Protein AF-A0A453EKE7-F1 (afdb_monomer_lite)

Secondary structure (DSSP, 8-state):
-HHHHTTT--S--------------------PSPHHHHHHHHHHHHHHHTTTT---S-HHHHHHHHHHHHHHTT-GGGGGGHHHHHHHHHHHHHHS-HHHHHHHHHHHHHHHHHHS-TTHHHHHHHHT----SHHHHHHHHHHHHHHHHHHTT-SS--HHHHHHHHHT--TTSTT--HHHHHHHHHHHHHHHHSSGGGTT-HHHHHHHHHHHHHHHHHS-TT--STTHHHHHHHHHHHHHHHHHT--TT---PPP-

Foldseek 3Di:
DPVCVVQDDDPDDDPDDDDDDDDDDDDDPPLAQDVSVLVVLVVLLVCLVCCVVPNPDDLVRLLVVLLVLLLVLLDPSCVNVLVSSLSSNVSSLSSDDPVSLLVSLLVSLLVNLVVDDLAVVLVSSLVSLPDLDQSSLSSSLNNLQNNLCVVVVHPDRDLVVSLVVLLPQDPPDPPRDLRSNLSNLSSNCSNQPSHCPNVPVCVSLVSNLVSLVCLQPVLDPPNPPPNSVVSNVVSVVVNVVSVVPDPPPPDPDPDD

Structure (mmCIF, N/CA/C/O backbone):
data_AF-A0A453EKE7-F1
#
_entry.id   AF-A0A453EKE7-F1
#
loop_
_atom_site.group_PDB
_atom_site.id
_atom_site.type_symbol
_atom_site.label_atom_id
_atom_site.label_alt_id
_atom_site.label_comp_id
_atom_site.label_asym_id
_atom_site.label_entity_id
_atom_site.label_seq_id
_atom_site.pdbx_PDB_ins_code
_atom_site.Cartn_x
_atom_site.Cartn_y
_atom_site.Cartn_z
_atom_site.occupancy
_atom_site.B_iso_or_equiv
_atom_site.auth_seq_id
_atom_site.auth_comp_id
_atom_site.auth_asym_id
_atom_site.auth_atom_id
_atom_site.pdbx_PDB_model_num
ATOM 1 N N . MET A 1 1 ? -15.599 -10.449 -27.759 1.00 35.22 1 MET A N 1
ATOM 2 C CA . MET A 1 1 ? -14.406 -9.915 -28.455 1.00 35.22 1 MET A CA 1
ATOM 3 C C . MET A 1 1 ? -13.581 -8.931 -27.611 1.00 35.22 1 MET A C 1
ATOM 5 O O . MET A 1 1 ? -12.366 -9.010 -27.666 1.00 35.22 1 MET A O 1
ATOM 9 N N . GLY A 1 2 ? -14.188 -8.087 -26.763 1.00 47.44 2 GLY A N 1
ATOM 10 C CA . GLY A 1 2 ? -13.517 -6.990 -26.038 1.00 47.44 2 GLY A CA 1
ATOM 11 C C . GLY A 1 2 ? -12.264 -7.311 -25.206 1.00 47.44 2 GLY A C 1
ATOM 12 O O . GLY A 1 2 ? -11.236 -6.725 -25.470 1.00 47.44 2 GLY A O 1
ATOM 13 N N . ALA A 1 3 ? -12.268 -8.231 -24.235 1.00 45.06 3 ALA A N 1
ATOM 14 C CA . ALA A 1 3 ? -11.125 -8.347 -23.304 1.00 45.06 3 ALA A CA 1
ATOM 15 C C . ALA A 1 3 ? -9.838 -8.969 -23.900 1.00 45.06 3 ALA A C 1
ATOM 17 O O . ALA A 1 3 ? -8.753 -8.735 -23.391 1.00 45.06 3 ALA A O 1
ATOM 18 N N . ILE A 1 4 ? -9.949 -9.759 -24.968 1.00 41.47 4 ILE A N 1
ATOM 19 C CA . ILE A 1 4 ? -8.821 -10.461 -25.605 1.00 41.47 4 ILE A CA 1
ATOM 20 C C . ILE A 1 4 ? -8.275 -9.652 -26.800 1.00 41.47 4 ILE A C 1
ATOM 22 O O . ILE A 1 4 ? -7.067 -9.625 -27.021 1.00 41.47 4 ILE A O 1
ATOM 26 N N . LEU A 1 5 ? -9.125 -8.846 -27.449 1.00 47.50 5 LEU A N 1
ATOM 27 C CA . LEU A 1 5 ? -8.682 -7.642 -28.165 1.00 47.50 5 LEU A CA 1
ATOM 28 C C . LEU A 1 5 ? -7.973 -6.654 -27.216 1.00 47.50 5 LEU A C 1
ATOM 30 O O . LEU A 1 5 ? -6.950 -6.094 -27.589 1.00 47.50 5 LEU A O 1
ATOM 34 N N . ASN A 1 6 ? -8.435 -6.518 -25.965 1.00 50.69 6 ASN A N 1
ATOM 35 C CA . ASN A 1 6 ? -7.827 -5.634 -24.957 1.00 50.69 6 ASN A CA 1
ATOM 36 C C . ASN A 1 6 ? -6.456 -6.096 -24.425 1.00 50.69 6 ASN A C 1
ATOM 38 O O . ASN A 1 6 ? -5.833 -5.336 -23.690 1.00 50.69 6 ASN A O 1
ATOM 42 N N . TYR A 1 7 ? -5.966 -7.291 -24.773 1.00 46.94 7 TYR A N 1
ATOM 43 C CA . TYR A 1 7 ? -4.613 -7.728 -24.395 1.00 46.94 7 TYR A CA 1
ATOM 44 C C . TYR A 1 7 ? -3.722 -8.124 -25.581 1.00 46.94 7 TYR A C 1
ATOM 46 O O . TYR A 1 7 ? -2.560 -8.448 -25.361 1.00 46.94 7 TYR A O 1
ATOM 54 N N . GLY A 1 8 ? -4.203 -8.029 -26.829 1.00 46.94 8 GLY A N 1
ATOM 55 C CA . GLY A 1 8 ? -3.395 -8.268 -28.034 1.00 46.94 8 GLY A CA 1
ATOM 56 C C . GLY A 1 8 ? -3.488 -9.691 -28.582 1.00 46.94 8 GLY A C 1
ATOM 57 O O . GLY A 1 8 ? -2.475 -10.353 -28.785 1.00 46.94 8 GLY A O 1
ATOM 58 N N . TYR A 1 9 ? -4.700 -10.195 -28.781 1.00 44.22 9 TYR A N 1
ATOM 59 C CA . TYR A 1 9 ? -4.953 -11.333 -29.662 1.00 44.22 9 TYR A CA 1
ATOM 60 C C . TYR A 1 9 ? -5.036 -10.843 -31.109 1.00 44.22 9 TYR A C 1
ATOM 62 O O . TYR A 1 9 ? -5.876 -10.001 -31.430 1.00 44.22 9 TYR A O 1
ATOM 70 N N . LEU A 1 10 ? -4.150 -11.352 -31.964 1.00 51.72 10 LEU A N 1
ATOM 71 C CA . LEU A 1 10 ? -4.159 -11.099 -33.404 1.00 51.72 10 LEU A CA 1
ATOM 72 C C . LEU A 1 10 ? -5.069 -12.133 -34.073 1.00 51.72 10 LEU A C 1
ATOM 74 O O . LEU A 1 10 ? -4.815 -13.329 -33.967 1.00 51.72 10 LEU A O 1
ATOM 78 N N . HIS A 1 11 ? -6.125 -11.670 -34.744 1.00 44.03 11 HIS A N 1
ATOM 79 C CA . HIS A 1 11 ? -7.038 -12.536 -35.497 1.00 44.03 11 HIS A CA 1
ATOM 80 C C . HIS A 1 11 ? -6.420 -13.014 -36.828 1.00 44.03 11 HIS A C 1
ATOM 82 O O . HIS A 1 11 ? -6.778 -14.086 -37.299 1.00 44.03 11 HIS A O 1
ATOM 88 N N . ASP A 1 12 ? -5.445 -12.283 -37.383 1.00 41.34 12 ASP A N 1
ATOM 89 C CA . ASP A 1 12 ? -4.793 -12.615 -38.655 1.00 41.34 12 ASP A CA 1
ATOM 90 C C . ASP A 1 12 ? -3.264 -12.610 -38.500 1.00 41.34 12 ASP A C 1
ATOM 92 O O . ASP A 1 12 ? -2.590 -11.599 -38.706 1.00 41.34 12 ASP A O 1
ATOM 96 N N . ALA A 1 13 ? -2.689 -13.757 -38.135 1.00 36.69 13 ALA A N 1
ATOM 97 C CA . ALA A 1 13 ? -1.314 -14.045 -38.525 1.00 36.69 13 ALA A CA 1
ATOM 98 C C . ALA A 1 13 ? -1.346 -14.442 -40.013 1.00 36.69 13 ALA A C 1
ATOM 100 O O . ALA A 1 13 ? -2.104 -15.352 -40.356 1.00 36.69 13 ALA A O 1
ATOM 101 N N . PRO A 1 14 ? -0.577 -13.805 -40.916 1.00 35.81 14 PRO A N 1
ATOM 102 C CA . PRO A 1 14 ? -0.544 -14.223 -42.309 1.00 35.81 14 PRO A CA 1
ATOM 103 C C . PRO A 1 14 ? 0.045 -15.633 -42.398 1.00 35.81 14 PRO A C 1
ATOM 105 O O . PRO A 1 14 ? 1.252 -15.850 -42.301 1.00 35.81 14 PRO A O 1
ATOM 108 N N . SER A 1 15 ? -0.832 -16.609 -42.603 1.00 42.00 15 SER A N 1
ATOM 109 C CA . SER A 1 15 ? -0.471 -17.941 -43.053 1.00 42.00 15 SER A CA 1
ATOM 110 C C . SER A 1 15 ? -0.046 -17.869 -44.518 1.00 42.00 15 SER A C 1
ATOM 112 O O . SER A 1 15 ? -0.870 -18.059 -45.403 1.00 42.00 15 SER A O 1
ATOM 114 N N . THR A 1 16 ? 1.231 -17.603 -44.787 1.00 33.22 16 THR A N 1
ATOM 115 C CA . THR A 1 16 ? 1.899 -17.964 -46.052 1.00 33.22 16 THR A CA 1
ATOM 116 C C . THR A 1 16 ? 3.402 -17.694 -45.919 1.00 33.22 16 THR A C 1
ATOM 118 O O . THR A 1 16 ? 3.762 -16.580 -45.576 1.00 33.22 16 THR A O 1
ATOM 121 N N . LYS A 1 17 ? 4.356 -18.584 -46.212 1.00 35.06 17 LYS A N 1
ATOM 122 C CA . LYS A 1 17 ? 4.368 -19.947 -46.764 1.00 35.06 17 LYS A CA 1
ATOM 123 C C . LYS A 1 17 ? 5.766 -20.543 -46.480 1.00 35.06 17 LYS A C 1
ATOM 125 O O . LYS A 1 17 ? 6.759 -19.827 -46.552 1.00 35.06 17 LYS A O 1
ATOM 130 N N . THR A 1 18 ? 5.805 -21.863 -46.270 1.00 31.39 18 THR A N 1
ATOM 131 C CA . THR A 1 18 ? 6.952 -22.790 -46.431 1.00 31.39 18 THR A CA 1
ATOM 132 C C . THR A 1 18 ? 8.185 -22.645 -45.526 1.00 31.39 18 THR A C 1
ATOM 134 O O . THR A 1 18 ? 9.148 -21.968 -45.861 1.00 31.39 18 THR A O 1
ATOM 137 N N . CYS A 1 19 ? 8.243 -23.493 -44.497 1.00 26.28 19 CYS A N 1
ATOM 138 C CA . CYS A 1 19 ? 9.309 -24.493 -44.431 1.00 26.28 19 CYS A CA 1
ATOM 139 C C . CYS A 1 19 ? 8.717 -25.790 -43.860 1.00 26.28 19 CYS A C 1
ATOM 141 O O . CYS A 1 19 ? 8.258 -25.836 -42.722 1.00 26.28 19 CYS A O 1
ATOM 143 N N . THR A 1 20 ? 8.625 -26.808 -44.708 1.00 37.16 20 THR A N 1
ATOM 144 C CA . THR A 1 20 ? 8.196 -28.168 -44.379 1.00 37.16 20 THR A CA 1
ATOM 145 C C . THR A 1 20 ? 9.140 -28.797 -43.362 1.00 37.16 20 THR A C 1
ATOM 147 O O . THR A 1 20 ? 10.296 -29.057 -43.679 1.00 37.16 20 THR A O 1
ATOM 150 N N . SER A 1 21 ? 8.622 -29.105 -42.178 1.00 29.30 21 SER A N 1
ATOM 151 C CA . SER A 1 21 ? 8.914 -30.364 -41.492 1.00 29.30 21 SER A CA 1
ATOM 152 C C . SER A 1 21 ? 7.802 -30.616 -40.479 1.00 29.30 21 SER A C 1
ATOM 154 O O . SER A 1 21 ? 7.658 -29.898 -39.490 1.00 29.30 21 SER A O 1
ATOM 156 N N . GLU A 1 22 ? 6.959 -31.588 -40.802 1.00 35.47 22 GLU A N 1
ATOM 157 C CA . GLU A 1 22 ? 5.889 -32.108 -39.963 1.00 35.47 22 GLU A CA 1
ATOM 158 C C . GLU A 1 22 ? 6.476 -32.727 -38.694 1.00 35.47 22 GLU A C 1
ATOM 160 O O . GLU A 1 22 ? 7.136 -33.755 -38.791 1.00 35.47 22 GLU A O 1
ATOM 165 N N . ILE A 1 23 ? 6.177 -32.178 -37.512 1.00 35.59 23 ILE A N 1
ATOM 166 C CA . ILE A 1 23 ? 5.999 -32.993 -36.302 1.00 35.59 23 ILE A CA 1
ATOM 167 C C . ILE A 1 23 ? 4.830 -32.420 -35.490 1.00 35.59 23 ILE A C 1
ATOM 169 O O . ILE A 1 23 ? 4.938 -31.381 -34.849 1.00 35.59 23 ILE A O 1
ATOM 173 N N . ALA A 1 24 ? 3.720 -33.154 -35.577 1.00 29.62 24 ALA A N 1
ATOM 174 C CA . ALA A 1 24 ? 2.665 -33.361 -34.589 1.00 29.62 24 ALA A CA 1
ATOM 175 C C . ALA A 1 24 ? 2.136 -32.149 -33.799 1.00 29.62 24 ALA A C 1
ATOM 177 O O . ALA A 1 24 ? 2.686 -31.720 -32.786 1.00 29.62 24 ALA A O 1
ATOM 178 N N . VAL A 1 25 ? 0.930 -31.737 -34.197 1.00 43.38 25 VAL A N 1
ATOM 179 C CA . VAL A 1 25 ? -0.094 -31.203 -33.297 1.00 43.38 25 VAL A CA 1
ATOM 180 C C . VAL A 1 25 ? -0.265 -32.192 -32.140 1.00 43.38 25 VAL A C 1
ATOM 182 O O . VAL A 1 25 ? -0.782 -33.289 -32.333 1.00 43.38 25 VAL A O 1
ATOM 185 N N . ALA A 1 26 ? 0.199 -31.808 -30.955 1.00 33.28 26 ALA A N 1
ATOM 186 C CA . ALA A 1 26 ? -0.110 -32.486 -29.709 1.00 33.28 26 ALA A CA 1
ATOM 187 C C . ALA A 1 26 ? -0.669 -31.451 -28.733 1.00 33.28 26 ALA A C 1
ATOM 189 O O . ALA A 1 26 ? -0.022 -30.453 -28.413 1.00 33.28 26 ALA A O 1
ATOM 190 N N . ASP A 1 27 ? -1.909 -31.704 -28.335 1.00 38.81 27 ASP A N 1
ATOM 191 C CA . ASP A 1 27 ? -2.666 -31.104 -27.247 1.00 38.81 27 ASP A CA 1
ATOM 192 C C . ASP A 1 27 ? -1.823 -30.380 -26.188 1.00 38.81 27 ASP A C 1
ATOM 194 O O . ASP A 1 27 ? -1.207 -30.992 -25.318 1.00 38.81 27 ASP A O 1
ATOM 198 N N . THR A 1 28 ? -1.894 -29.050 -26.182 1.00 39.69 28 THR A N 1
ATOM 199 C CA . THR A 1 28 ? -1.797 -28.295 -24.932 1.00 39.69 28 THR A CA 1
ATOM 200 C C . THR A 1 28 ? -3.006 -27.378 -24.838 1.00 39.69 28 THR A C 1
ATOM 202 O O . THR A 1 28 ? -2.971 -26.190 -25.145 1.00 39.69 28 THR A O 1
ATOM 205 N N . SER A 1 29 ? -4.114 -27.943 -24.355 1.00 44.44 29 SER A N 1
ATOM 206 C CA . SER A 1 29 ? -5.168 -27.199 -23.662 1.00 44.44 29 SER A CA 1
ATOM 207 C C . SER A 1 29 ? -4.632 -26.632 -22.338 1.00 44.44 29 SER A C 1
ATOM 209 O O . SER A 1 29 ? -5.219 -26.837 -21.275 1.00 44.44 29 SER A O 1
ATOM 211 N N . ASP A 1 30 ? -3.472 -25.980 -22.381 1.00 44.12 30 ASP A N 1
ATOM 212 C CA . ASP A 1 30 ? -2.865 -25.366 -21.219 1.00 44.12 30 ASP A CA 1
ATOM 213 C C . ASP A 1 30 ? -3.472 -23.972 -21.108 1.00 44.12 30 ASP A C 1
ATOM 215 O O . ASP A 1 30 ? -3.131 -23.048 -21.849 1.00 44.12 30 ASP A O 1
ATOM 219 N N . GLY A 1 31 ? -4.462 -23.853 -20.220 1.00 47.69 31 GLY A N 1
ATOM 220 C CA . GLY A 1 31 ? -5.110 -22.605 -19.814 1.00 47.69 31 GLY A CA 1
ATOM 221 C C . GLY A 1 31 ? -4.154 -21.695 -19.043 1.00 47.69 31 GLY A C 1
ATOM 222 O O . GLY A 1 31 ? -4.480 -21.214 -17.960 1.00 47.69 31 GLY A O 1
ATOM 223 N N . GLY A 1 32 ? -2.954 -21.501 -19.584 1.00 52.44 32 GLY A N 1
ATOM 224 C CA . GLY A 1 32 ? -1.944 -20.606 -19.073 1.00 52.44 32 GLY A CA 1
ATOM 225 C C . GLY A 1 32 ? -2.344 -19.144 -19.283 1.00 52.44 32 GLY A C 1
ATOM 226 O O . GLY A 1 32 ? -3.183 -18.814 -20.128 1.00 52.44 32 GLY A O 1
ATOM 227 N N . PRO A 1 33 ? -1.759 -18.233 -18.498 1.00 59.94 33 PRO A N 1
ATOM 228 C CA . PRO A 1 33 ? -2.032 -16.812 -18.620 1.00 59.94 33 PRO A CA 1
ATOM 229 C C . PRO A 1 33 ? -1.686 -16.269 -20.022 1.00 59.94 33 PRO A C 1
ATOM 231 O O . PRO A 1 33 ? -0.827 -16.834 -20.704 1.00 59.94 33 PRO A O 1
ATOM 234 N N . PRO A 1 34 ? -2.305 -15.155 -20.464 1.00 70.75 34 PRO A N 1
ATOM 235 C CA . PRO A 1 34 ? -2.145 -14.659 -21.829 1.00 70.75 34 PRO A CA 1
ATOM 236 C C . PRO A 1 34 ? -0.665 -14.457 -22.214 1.00 70.75 34 PRO A C 1
ATOM 238 O O . PRO A 1 34 ? 0.075 -13.707 -21.563 1.00 70.75 34 PRO A O 1
ATOM 241 N N . GLN A 1 35 ? -0.215 -15.145 -23.271 1.00 78.19 35 GLN A N 1
ATOM 242 C CA . GLN A 1 35 ? 1.192 -15.140 -23.709 1.00 78.19 35 GLN A CA 1
ATOM 243 C C . GLN A 1 35 ? 1.683 -13.735 -24.090 1.00 78.19 35 GLN A C 1
ATOM 245 O O . GLN A 1 35 ? 2.839 -13.394 -23.847 1.00 78.19 35 GLN A O 1
ATOM 250 N N . ASN A 1 36 ? 0.791 -12.898 -24.618 1.00 83.88 36 ASN A N 1
ATOM 251 C CA . ASN A 1 36 ? 1.037 -11.493 -24.947 1.00 83.88 36 ASN A CA 1
ATOM 252 C C . ASN A 1 36 ? 1.393 -10.643 -23.715 1.00 83.88 36 ASN A C 1
ATOM 254 O O . ASN A 1 36 ? 2.401 -9.940 -23.740 1.00 83.88 36 ASN A O 1
ATOM 258 N N . ILE A 1 37 ? 0.638 -10.752 -22.617 1.00 86.81 37 ILE A N 1
ATOM 259 C CA . ILE A 1 37 ? 0.932 -10.048 -21.358 1.00 86.81 37 ILE A CA 1
ATOM 260 C C . ILE A 1 37 ? 2.255 -10.553 -20.788 1.00 86.81 37 ILE A C 1
ATOM 262 O O . ILE A 1 37 ? 3.098 -9.765 -20.369 1.00 86.81 37 ILE A O 1
ATOM 266 N N . THR A 1 38 ? 2.470 -11.869 -20.818 1.00 89.12 38 THR A N 1
ATOM 267 C CA . THR A 1 38 ? 3.719 -12.479 -20.347 1.00 89.12 38 THR A CA 1
ATOM 268 C C . THR A 1 38 ? 4.932 -11.947 -21.111 1.00 89.12 38 THR A C 1
ATOM 270 O O . THR A 1 38 ? 5.928 -11.551 -20.501 1.00 89.12 38 THR A O 1
ATOM 273 N N . ALA A 1 39 ? 4.854 -11.916 -22.443 1.00 91.19 39 ALA A N 1
ATOM 274 C CA . ALA A 1 39 ? 5.904 -11.377 -23.295 1.00 91.19 39 ALA A CA 1
ATOM 275 C C . ALA A 1 39 ? 6.123 -9.882 -23.028 1.00 91.19 39 ALA A C 1
ATOM 277 O O . ALA A 1 39 ? 7.263 -9.464 -22.836 1.00 91.19 39 ALA A O 1
ATOM 278 N N . TRP A 1 40 ? 5.045 -9.098 -22.925 1.00 94.62 40 TRP A N 1
ATOM 279 C CA . TRP A 1 40 ? 5.114 -7.668 -22.625 1.00 94.62 40 TRP A CA 1
ATOM 280 C C . TRP A 1 40 ? 5.813 -7.391 -21.288 1.00 94.62 40 TRP A C 1
ATOM 282 O O . TRP A 1 40 ? 6.762 -6.612 -21.249 1.00 94.62 40 TRP A O 1
ATOM 292 N N . LEU A 1 41 ? 5.440 -8.094 -20.212 1.00 95.50 41 LEU A N 1
ATOM 293 C CA . LEU A 1 41 ? 6.082 -7.950 -18.898 1.00 95.50 41 LEU A CA 1
ATOM 294 C C . LEU A 1 41 ? 7.581 -8.280 -18.946 1.00 95.50 41 LEU A C 1
ATOM 296 O O . LEU A 1 41 ? 8.395 -7.588 -18.328 1.00 95.50 41 LEU A O 1
ATOM 300 N N . ARG A 1 42 ? 7.971 -9.321 -19.695 1.00 95.25 42 ARG A N 1
ATOM 301 C CA . ARG A 1 42 ? 9.383 -9.703 -19.871 1.00 95.25 42 ARG A CA 1
ATOM 302 C C . ARG A 1 42 ? 10.167 -8.653 -20.653 1.00 95.25 42 ARG A C 1
ATOM 304 O O . ARG A 1 42 ? 11.276 -8.315 -20.244 1.00 95.25 42 ARG A O 1
ATOM 311 N N . VAL A 1 43 ? 9.590 -8.116 -21.728 1.00 95.12 43 VAL A N 1
ATOM 312 C CA . VAL A 1 43 ? 10.199 -7.039 -22.522 1.00 95.12 43 VAL A CA 1
ATOM 313 C C . VAL A 1 43 ? 10.375 -5.786 -21.669 1.00 95.12 43 VAL A C 1
ATOM 315 O O . VAL A 1 43 ? 11.492 -5.288 -21.575 1.00 95.12 43 VAL A O 1
ATOM 318 N N . VAL A 1 44 ? 9.332 -5.341 -20.960 1.00 96.69 44 VAL A N 1
ATOM 319 C CA . VAL A 1 44 ? 9.414 -4.200 -20.028 1.00 96.69 44 VAL A CA 1
ATOM 320 C C . VAL A 1 44 ? 10.527 -4.417 -19.003 1.00 96.69 44 VAL A C 1
ATOM 322 O O . VAL A 1 44 ? 11.373 -3.546 -18.809 1.00 96.69 44 VAL A O 1
ATOM 325 N N . SER A 1 45 ? 10.592 -5.607 -18.400 1.00 96.69 45 SER A N 1
ATOM 326 C CA . SER A 1 45 ? 11.645 -5.951 -17.436 1.00 96.69 45 SER A CA 1
ATOM 327 C C . SER A 1 45 ? 13.048 -5.851 -18.041 1.00 96.69 45 SER A C 1
ATOM 329 O O . SER A 1 45 ? 13.965 -5.338 -17.398 1.00 96.69 45 SER A O 1
ATOM 331 N N . ALA A 1 46 ? 13.233 -6.337 -19.272 1.00 95.81 46 ALA A N 1
ATOM 332 C CA . ALA A 1 46 ? 14.505 -6.262 -19.983 1.00 95.81 46 ALA A CA 1
ATOM 333 C C . ALA A 1 46 ? 14.892 -4.808 -20.291 1.00 95.81 46 ALA A C 1
ATOM 335 O O . ALA A 1 46 ? 16.014 -4.407 -19.979 1.00 95.81 46 ALA A O 1
ATOM 336 N N . CYS A 1 47 ? 13.952 -4.004 -20.800 1.00 95.38 47 CYS A N 1
ATOM 337 C CA . CYS A 1 47 ? 14.129 -2.571 -21.042 1.00 95.38 47 CYS A CA 1
ATOM 338 C C . CYS A 1 47 ? 14.568 -1.833 -19.769 1.00 95.38 47 CYS A C 1
ATOM 340 O O . CYS A 1 47 ? 15.491 -1.020 -19.816 1.00 95.38 47 CYS A O 1
ATOM 342 N N . CYS A 1 48 ? 13.984 -2.163 -18.612 1.00 95.50 48 CYS A N 1
ATOM 343 C CA . CYS A 1 48 ? 14.391 -1.556 -17.349 1.00 95.50 48 CYS A CA 1
ATOM 344 C C . CYS A 1 48 ? 15.829 -1.918 -16.950 1.00 95.50 48 CYS A C 1
ATOM 346 O O . CYS A 1 48 ? 16.580 -1.062 -16.481 1.00 95.50 48 CYS A O 1
ATOM 348 N N . LYS A 1 49 ? 16.235 -3.178 -17.153 1.00 94.31 49 LYS A N 1
ATOM 349 C CA . LYS A 1 49 ? 17.571 -3.674 -16.780 1.00 94.31 49 LYS A CA 1
ATOM 350 C C . LYS A 1 49 ? 18.689 -3.082 -17.639 1.00 94.31 49 LYS A C 1
ATOM 352 O O . LYS A 1 49 ? 19.792 -2.882 -17.134 1.00 94.31 49 LYS A O 1
ATOM 357 N N . ILE A 1 50 ? 18.414 -2.765 -18.905 1.00 94.06 50 ILE A N 1
ATOM 358 C CA . ILE A 1 50 ? 19.410 -2.195 -19.825 1.00 94.06 50 ILE A CA 1
ATOM 359 C C . ILE A 1 50 ? 19.514 -0.669 -19.760 1.00 94.06 50 ILE A C 1
ATOM 361 O O . ILE A 1 50 ? 20.320 -0.107 -20.498 1.00 94.06 50 ILE A O 1
ATOM 365 N N . ARG A 1 51 ? 18.772 0.007 -18.865 1.00 91.38 51 ARG A N 1
ATOM 366 C CA . ARG A 1 51 ? 18.724 1.481 -18.766 1.00 91.38 51 ARG A CA 1
ATOM 367 C C . ARG A 1 51 ? 20.101 2.147 -18.830 1.00 91.38 51 ARG A C 1
ATOM 369 O O . ARG A 1 51 ? 20.255 3.167 -19.490 1.00 91.38 51 ARG A O 1
ATOM 376 N N . LYS A 1 52 ? 21.099 1.578 -18.140 1.00 89.12 52 LYS A N 1
ATOM 377 C CA . LYS A 1 52 ? 22.469 2.124 -18.090 1.00 89.12 52 LYS A CA 1
ATOM 378 C C . LYS A 1 52 ? 23.146 2.196 -19.462 1.00 89.12 52 LYS A C 1
ATOM 380 O O . LYS A 1 52 ? 24.010 3.040 -19.650 1.00 89.12 52 LYS A O 1
ATOM 385 N N . MET A 1 53 ? 22.768 1.307 -20.377 1.00 91.94 53 MET A N 1
ATOM 386 C CA . MET A 1 53 ? 23.265 1.270 -21.753 1.00 91.94 53 MET A CA 1
ATOM 387 C C . MET A 1 53 ? 22.345 2.053 -22.688 1.00 91.94 53 MET A C 1
ATOM 389 O O . MET A 1 53 ? 22.812 2.808 -23.533 1.00 91.94 53 MET A O 1
ATOM 393 N N . HIS A 1 54 ? 21.033 1.871 -22.532 1.00 90.50 54 HIS A N 1
ATOM 394 C CA . HIS A 1 54 ? 20.026 2.527 -23.348 1.00 90.50 54 HIS A CA 1
ATOM 395 C C . HIS A 1 54 ? 18.742 2.740 -22.541 1.00 90.50 54 HIS A C 1
ATOM 397 O O . HIS A 1 54 ? 18.076 1.785 -22.134 1.00 90.50 54 HIS A O 1
ATOM 403 N N . ALA A 1 55 ? 18.396 4.004 -22.298 1.00 91.31 55 ALA A N 1
ATOM 404 C CA . ALA A 1 55 ? 17.162 4.377 -21.620 1.00 91.31 55 ALA A CA 1
ATOM 405 C C . ALA A 1 55 ? 15.991 4.316 -22.611 1.00 91.31 55 ALA A C 1
ATOM 407 O O . ALA A 1 55 ? 15.729 5.277 -23.326 1.00 91.31 55 ALA A O 1
ATOM 408 N N . VAL A 1 56 ? 15.314 3.165 -22.657 1.00 93.50 56 VAL A N 1
ATOM 409 C CA . VAL A 1 56 ? 14.153 2.933 -23.539 1.00 93.50 56 VAL A CA 1
ATOM 410 C C . VAL A 1 56 ? 12.964 3.819 -23.158 1.00 93.50 56 VAL A C 1
ATOM 412 O O . VAL A 1 56 ? 12.228 4.257 -24.033 1.00 93.50 56 VAL A O 1
ATOM 415 N N . PHE A 1 57 ? 12.781 4.079 -21.862 1.00 94.81 57 PHE A N 1
ATOM 416 C CA . PHE A 1 57 ? 11.701 4.913 -21.339 1.00 94.81 57 PHE A CA 1
ATOM 417 C C . PHE A 1 57 ? 12.253 6.247 -20.830 1.00 94.81 57 PHE A C 1
ATOM 419 O O . PHE A 1 57 ? 13.299 6.309 -20.183 1.00 94.81 57 PHE A O 1
ATOM 426 N N . SER A 1 58 ? 11.527 7.335 -21.009 1.00 95.25 58 SER A N 1
ATOM 427 C CA . SER A 1 58 ? 11.702 8.506 -20.148 1.00 95.25 58 SER A CA 1
ATOM 428 C C . SER A 1 58 ? 11.285 8.177 -18.699 1.00 95.25 58 SER A C 1
ATOM 430 O O . SER A 1 58 ? 10.557 7.205 -18.468 1.00 95.25 58 SER A O 1
ATOM 432 N N . PRO A 1 59 ? 11.711 8.962 -17.690 1.00 95.06 59 PRO A N 1
ATOM 433 C CA . PRO A 1 59 ? 11.239 8.779 -16.316 1.00 95.06 59 PRO A CA 1
ATOM 434 C C . PRO A 1 59 ? 9.709 8.815 -16.194 1.00 95.06 59 PRO A C 1
ATOM 436 O O . PRO A 1 59 ? 9.142 7.957 -15.526 1.00 95.06 59 PRO A O 1
ATOM 439 N N . SER A 1 60 ? 9.036 9.728 -16.901 1.00 96.81 60 SER A N 1
ATOM 440 C CA . SER A 1 60 ? 7.570 9.826 -16.912 1.00 96.81 60 SER A CA 1
ATOM 441 C C . SER A 1 60 ? 6.892 8.609 -17.547 1.00 96.81 60 SER A C 1
ATOM 443 O O . SER A 1 60 ? 5.907 8.106 -17.018 1.00 96.81 60 SER A O 1
ATOM 445 N N . GLU A 1 61 ? 7.434 8.068 -18.643 1.00 97.56 61 GLU A N 1
ATOM 446 C CA . GLU A 1 61 ? 6.892 6.833 -19.231 1.00 97.56 61 GLU A CA 1
ATOM 447 C C . GLU A 1 61 ? 7.086 5.641 -18.289 1.00 97.56 61 GLU A C 1
ATOM 449 O O . GLU A 1 61 ? 6.196 4.805 -18.145 1.00 97.56 61 GLU A O 1
ATOM 454 N N . ALA A 1 62 ? 8.227 5.568 -17.598 1.00 97.25 62 ALA A N 1
ATOM 455 C CA . ALA A 1 62 ? 8.460 4.529 -16.602 1.00 97.25 62 ALA A CA 1
ATOM 456 C C . ALA A 1 62 ? 7.501 4.646 -15.403 1.00 97.25 62 ALA A C 1
ATOM 458 O O . ALA A 1 62 ? 7.092 3.620 -14.857 1.00 97.25 62 ALA A O 1
ATOM 459 N N . GLU A 1 63 ? 7.114 5.863 -15.003 1.00 98.31 63 GLU A N 1
ATOM 460 C CA . GLU A 1 63 ? 6.078 6.094 -13.985 1.00 98.31 63 GLU A CA 1
ATOM 461 C C . GLU A 1 63 ? 4.728 5.531 -14.440 1.00 98.31 63 GLU A C 1
ATOM 463 O O . GLU A 1 63 ? 4.094 4.782 -13.694 1.00 98.31 63 GLU A O 1
ATOM 468 N N . ASP A 1 64 ? 4.313 5.814 -15.676 1.00 97.75 64 ASP A N 1
ATOM 469 C CA . ASP A 1 64 ? 3.061 5.298 -16.237 1.00 97.75 64 ASP A CA 1
ATOM 470 C C . ASP A 1 64 ? 3.059 3.767 -16.328 1.00 97.75 64 ASP A C 1
ATOM 472 O O . ASP A 1 64 ? 2.094 3.111 -15.920 1.00 97.75 64 ASP A O 1
ATOM 476 N N . VAL A 1 65 ? 4.161 3.174 -16.794 1.00 97.69 65 VAL A N 1
ATOM 477 C CA . VAL A 1 65 ? 4.316 1.714 -16.847 1.00 97.69 65 VAL A CA 1
ATOM 478 C C . VAL A 1 65 ? 4.278 1.113 -15.439 1.00 97.69 65 VAL A C 1
ATOM 480 O O . VAL A 1 65 ? 3.630 0.085 -15.231 1.00 97.69 65 VAL A O 1
ATOM 483 N N . LEU A 1 66 ? 4.891 1.763 -14.447 1.00 97.88 66 LEU A N 1
ATOM 484 C CA . LEU A 1 66 ? 4.835 1.333 -13.050 1.00 97.88 66 LEU A CA 1
ATOM 485 C C . LEU A 1 66 ? 3.403 1.377 -12.492 1.00 97.88 66 LEU A C 1
ATOM 487 O O . LEU A 1 66 ? 2.973 0.421 -11.842 1.00 97.88 66 LEU A O 1
ATOM 491 N N . VAL A 1 67 ? 2.629 2.424 -12.798 1.00 97.94 67 VAL A N 1
ATOM 492 C CA . VAL A 1 67 ? 1.200 2.510 -12.441 1.00 97.94 67 VAL A CA 1
ATOM 493 C C . VAL A 1 67 ? 0.404 1.366 -13.073 1.00 97.94 67 VAL A C 1
ATOM 495 O O . VAL A 1 67 ? -0.424 0.750 -12.393 1.00 97.94 67 VAL A O 1
ATOM 498 N N . ILE A 1 68 ? 0.651 1.058 -14.351 1.00 96.19 68 ILE A N 1
ATOM 499 C CA . ILE A 1 68 ? -0.012 -0.044 -15.063 1.00 96.19 68 ILE A CA 1
ATOM 500 C C . ILE A 1 68 ? 0.315 -1.374 -14.387 1.00 96.19 68 ILE A C 1
ATOM 502 O O . ILE A 1 68 ? -0.604 -2.091 -13.998 1.00 96.19 68 ILE A O 1
ATOM 506 N N . VAL A 1 69 ? 1.600 -1.683 -14.188 1.00 96.88 69 VAL A N 1
ATOM 507 C CA . VAL A 1 69 ? 2.039 -2.957 -13.601 1.00 96.88 69 VAL A CA 1
ATOM 508 C C . VAL A 1 69 ? 1.482 -3.146 -12.192 1.00 96.88 69 VAL A C 1
ATOM 510 O O . VAL A 1 69 ? 0.973 -4.223 -11.893 1.00 96.88 69 VAL A O 1
ATOM 513 N N . ILE A 1 70 ? 1.481 -2.105 -11.351 1.00 96.94 70 ILE A N 1
ATOM 514 C CA . ILE A 1 70 ? 0.853 -2.173 -10.022 1.00 96.94 70 ILE A CA 1
ATOM 515 C C . ILE A 1 70 ? -0.656 -2.434 -10.145 1.00 96.94 70 ILE A C 1
ATOM 517 O O . ILE A 1 70 ? -1.201 -3.271 -9.430 1.00 96.94 70 ILE A O 1
ATOM 521 N N . SER A 1 71 ? -1.335 -1.783 -11.090 1.00 94.88 71 SER A N 1
ATOM 522 C CA . SER A 1 71 ? -2.777 -1.968 -11.304 1.00 94.88 71 SER A CA 1
ATOM 523 C C . SER A 1 71 ? -3.138 -3.380 -11.786 1.00 94.88 71 SER A C 1
ATOM 525 O O . SER A 1 71 ? -4.211 -3.878 -11.439 1.00 94.88 71 SER A O 1
ATOM 527 N N . LEU A 1 72 ? -2.254 -4.059 -12.530 1.00 94.12 72 LEU A N 1
ATOM 528 C CA . LEU A 1 72 ? -2.479 -5.435 -12.994 1.00 94.12 72 LEU A CA 1
ATOM 529 C C . LEU A 1 72 ? -2.634 -6.434 -11.836 1.00 94.12 72 LEU A C 1
ATOM 531 O O . LEU A 1 72 ? -3.366 -7.409 -11.983 1.00 94.12 72 LEU A O 1
ATOM 535 N N . PHE A 1 73 ? -2.051 -6.168 -10.660 1.00 94.25 73 PHE A N 1
ATOM 536 C CA . PHE A 1 73 ? -2.228 -7.017 -9.470 1.00 94.25 73 PHE A CA 1
ATOM 537 C C . PHE A 1 73 ? -3.670 -7.063 -8.944 1.00 94.25 73 PHE A C 1
ATOM 539 O O . PHE A 1 73 ? -4.003 -7.920 -8.117 1.00 94.25 73 PHE A O 1
ATOM 546 N N . LEU A 1 74 ? -4.547 -6.164 -9.402 1.00 92.88 74 LEU A N 1
ATOM 547 C CA . LEU A 1 74 ? -5.967 -6.209 -9.063 1.00 92.88 74 LEU A CA 1
ATOM 548 C C . LEU A 1 74 ? -6.741 -7.243 -9.875 1.00 92.88 74 LEU A C 1
ATOM 550 O O . LEU A 1 74 ? -7.726 -7.788 -9.357 1.00 92.88 74 LEU A O 1
ATOM 554 N N . ASP A 1 75 ? -6.302 -7.543 -11.099 1.00 90.50 75 ASP A N 1
ATOM 555 C CA . ASP A 1 75 ? -6.998 -8.481 -11.970 1.00 90.50 75 ASP A CA 1
ATOM 556 C C . ASP A 1 75 ? -6.722 -9.924 -11.534 1.00 90.50 75 ASP A C 1
ATOM 558 O O . ASP A 1 75 ? -5.610 -10.441 -11.625 1.00 90.50 75 ASP A O 1
ATOM 562 N N . ARG A 1 76 ? -7.774 -10.599 -11.063 1.00 85.81 76 ARG A N 1
ATOM 563 C CA . ARG A 1 76 ? -7.709 -12.002 -10.630 1.00 85.81 76 ARG A CA 1
ATOM 564 C C . ARG A 1 76 ? -7.351 -12.956 -11.771 1.00 85.81 76 ARG A C 1
ATOM 566 O O . ARG A 1 76 ? -6.825 -14.028 -11.514 1.00 85.81 76 ARG A O 1
ATOM 573 N N . ARG A 1 77 ? -7.588 -12.576 -13.029 1.00 86.81 77 ARG A N 1
ATOM 574 C CA . ARG A 1 77 ? -7.214 -13.390 -14.198 1.00 86.81 77 ARG A CA 1
ATOM 575 C C . ARG A 1 77 ? -5.700 -13.477 -14.388 1.00 86.81 77 ARG A C 1
ATOM 577 O O . ARG A 1 77 ? -5.231 -14.363 -15.093 1.00 86.81 77 ARG A O 1
ATOM 584 N N . LEU A 1 78 ? -4.945 -12.570 -13.767 1.00 88.50 78 LEU A N 1
ATOM 585 C CA . LEU A 1 78 ? -3.487 -12.509 -13.845 1.00 88.50 78 LEU A CA 1
ATOM 586 C C . LEU A 1 78 ? -2.807 -13.122 -12.613 1.00 88.50 78 LEU A C 1
ATOM 588 O O . LEU A 1 78 ? -1.598 -12.985 -12.452 1.00 88.50 78 LEU A O 1
ATOM 592 N N . GLU A 1 79 ? -3.547 -13.827 -11.754 1.00 86.56 79 GLU A N 1
ATOM 593 C CA . GLU A 1 79 ? -2.992 -14.465 -10.553 1.00 86.56 79 GLU A CA 1
ATOM 594 C C . GLU A 1 79 ? -1.902 -15.502 -10.893 1.00 86.56 79 GLU A C 1
ATOM 596 O O . GLU A 1 79 ? -0.874 -15.575 -10.224 1.00 86.56 79 GLU A O 1
ATOM 601 N N . GLY A 1 80 ? -2.041 -16.209 -12.022 1.00 87.69 80 GLY A N 1
ATOM 602 C CA . GLY A 1 80 ? -0.998 -17.101 -12.548 1.00 87.69 80 GLY A CA 1
ATOM 603 C C . GLY A 1 80 ? 0.284 -16.389 -13.012 1.00 87.69 80 GLY A C 1
ATOM 604 O O . GLY A 1 80 ? 1.290 -17.046 -13.264 1.00 87.69 80 GLY A O 1
ATOM 605 N N . LEU A 1 81 ? 0.279 -15.054 -13.117 1.00 90.25 81 LEU A N 1
ATOM 606 C CA . LEU A 1 81 ? 1.427 -14.235 -13.522 1.00 90.25 81 LEU A CA 1
ATOM 607 C C . LEU A 1 81 ? 2.098 -13.497 -12.367 1.00 90.25 81 LEU A C 1
ATOM 609 O O . LEU A 1 81 ? 3.021 -12.729 -12.628 1.00 90.25 81 LEU A O 1
ATOM 613 N N . LEU A 1 82 ? 1.685 -13.698 -11.112 1.00 91.50 82 LEU A N 1
ATOM 614 C CA . LEU A 1 82 ? 2.179 -12.897 -9.983 1.00 91.50 82 LEU A CA 1
ATOM 615 C C . LEU A 1 82 ? 3.706 -12.876 -9.859 1.00 91.50 82 LEU A C 1
ATOM 617 O O . LEU A 1 82 ? 4.269 -11.837 -9.525 1.00 91.50 82 LEU A O 1
ATOM 621 N N . LEU A 1 83 ? 4.380 -13.986 -10.169 1.00 92.31 83 LEU A N 1
ATOM 622 C CA . LEU A 1 83 ? 5.843 -14.049 -10.152 1.00 92.31 83 LEU A CA 1
ATOM 623 C C . LEU A 1 83 ? 6.455 -13.144 -11.232 1.00 92.31 83 LEU A C 1
ATOM 625 O O . LEU A 1 83 ? 7.311 -12.317 -10.936 1.00 92.31 83 LEU A O 1
ATOM 629 N N . ILE A 1 84 ? 5.950 -13.228 -12.465 1.00 94.00 84 ILE A N 1
ATOM 630 C CA . ILE A 1 84 ? 6.430 -12.426 -13.602 1.00 94.00 84 ILE A CA 1
ATOM 631 C C . ILE A 1 84 ? 6.086 -10.942 -13.407 1.00 94.00 84 ILE A C 1
ATOM 633 O O . ILE A 1 84 ? 6.901 -10.068 -13.697 1.00 94.00 84 ILE A O 1
ATOM 637 N N . LEU A 1 85 ? 4.897 -10.649 -12.876 1.00 94.81 85 LEU A N 1
ATOM 638 C CA . LEU A 1 85 ? 4.485 -9.304 -12.479 1.00 94.81 85 LEU A CA 1
ATOM 639 C C . LEU A 1 85 ? 5.389 -8.749 -11.375 1.00 94.81 85 LEU A C 1
ATOM 641 O O . LEU A 1 85 ? 5.792 -7.592 -11.452 1.00 94.81 85 LEU A O 1
ATOM 645 N N . GLY A 1 86 ? 5.736 -9.562 -10.375 1.00 95.19 86 GLY A N 1
ATOM 646 C CA . GLY A 1 86 ? 6.650 -9.191 -9.296 1.00 95.19 86 GLY A CA 1
ATOM 647 C C . GLY A 1 86 ? 8.056 -8.872 -9.804 1.00 95.19 86 GLY A C 1
ATOM 648 O O . GLY A 1 86 ? 8.627 -7.847 -9.432 1.00 95.19 86 GLY A O 1
ATOM 649 N N . ASP A 1 87 ? 8.595 -9.690 -10.707 1.00 94.94 87 ASP A N 1
ATOM 650 C CA . ASP A 1 87 ? 9.897 -9.449 -11.339 1.00 94.94 87 ASP A CA 1
ATOM 651 C C . ASP A 1 87 ? 9.900 -8.173 -12.192 1.00 94.94 87 ASP A C 1
ATOM 653 O O . ASP A 1 87 ? 10.865 -7.397 -12.167 1.00 94.94 87 ASP A O 1
ATOM 657 N N . CYS A 1 88 ? 8.805 -7.929 -12.914 1.00 96.94 88 CYS A N 1
ATOM 658 C CA . CYS A 1 88 ? 8.612 -6.715 -13.699 1.00 96.94 88 CYS A CA 1
ATOM 659 C C . CYS A 1 88 ? 8.514 -5.476 -12.807 1.00 96.94 88 CYS A C 1
ATOM 661 O O . CYS A 1 88 ? 9.247 -4.508 -13.018 1.00 96.94 88 CYS A O 1
ATOM 663 N N . LEU A 1 89 ? 7.698 -5.539 -11.752 1.00 97.44 89 LEU A N 1
ATOM 664 C CA . LEU A 1 89 ? 7.565 -4.486 -10.749 1.00 97.44 89 LEU A CA 1
ATOM 665 C C . LEU A 1 89 ? 8.920 -4.152 -10.115 1.00 97.44 89 LEU A C 1
ATOM 667 O O . LEU A 1 89 ? 9.298 -2.986 -10.049 1.00 97.44 89 LEU A O 1
ATOM 671 N N . ASN A 1 90 ? 9.686 -5.163 -9.702 1.00 96.00 90 ASN A N 1
ATOM 672 C CA . ASN A 1 90 ? 11.017 -4.958 -9.134 1.00 96.00 90 ASN A CA 1
ATOM 673 C C . ASN A 1 90 ? 11.979 -4.317 -10.143 1.00 96.00 90 ASN A C 1
ATOM 675 O O . ASN A 1 90 ? 12.720 -3.403 -9.785 1.00 96.00 90 ASN A O 1
ATOM 679 N N . SER A 1 91 ? 11.937 -4.741 -11.409 1.00 96.50 91 SER A N 1
ATOM 680 C CA . SER A 1 91 ? 12.759 -4.148 -12.472 1.00 96.50 91 SER A CA 1
ATOM 681 C C . SER A 1 91 ? 12.408 -2.671 -12.701 1.00 96.50 91 SER A C 1
ATOM 683 O O . SER A 1 91 ? 13.313 -1.851 -12.842 1.00 96.50 91 SER A O 1
ATOM 685 N N . LEU A 1 92 ? 11.120 -2.312 -12.658 1.00 97.06 92 LEU A N 1
ATOM 686 C CA . LEU A 1 92 ? 10.642 -0.927 -12.751 1.00 97.06 92 LEU A CA 1
ATOM 687 C C . LEU A 1 92 ? 11.031 -0.086 -11.530 1.00 97.06 92 LEU A C 1
ATOM 689 O O . LEU A 1 92 ? 11.483 1.041 -11.683 1.00 97.06 92 LEU A O 1
ATOM 693 N N . ILE A 1 93 ? 10.942 -0.622 -10.312 1.00 96.56 93 ILE A N 1
ATOM 694 C CA . ILE A 1 93 ? 11.415 0.071 -9.097 1.00 96.56 93 ILE A CA 1
ATOM 695 C C . ILE A 1 93 ? 12.931 0.332 -9.174 1.00 96.56 93 ILE A C 1
ATOM 697 O O . ILE A 1 93 ? 13.436 1.383 -8.764 1.00 96.56 93 ILE A O 1
ATOM 701 N N . SER A 1 94 ? 13.684 -0.623 -9.719 1.00 95.19 94 SER A N 1
ATOM 702 C CA . SER A 1 94 ? 15.121 -0.483 -9.954 1.00 95.19 94 SER A CA 1
ATOM 703 C C . SER A 1 94 ? 15.463 0.417 -11.141 1.00 95.19 94 SER A C 1
ATOM 705 O O . SER A 1 94 ? 16.613 0.843 -11.229 1.00 95.19 94 SER A O 1
ATOM 707 N N . TYR A 1 95 ? 14.496 0.741 -12.007 1.00 96.00 95 TYR A N 1
ATOM 708 C CA . TYR A 1 95 ? 14.702 1.599 -13.168 1.00 96.00 95 TYR A CA 1
ATOM 709 C C . TYR A 1 95 ? 15.218 2.972 -12.760 1.00 96.00 95 TYR A C 1
ATOM 711 O O . TYR A 1 95 ? 16.217 3.427 -13.301 1.00 96.00 95 TYR A O 1
ATOM 719 N N . PHE A 1 96 ? 14.550 3.623 -11.808 1.00 95.88 96 PHE A N 1
ATOM 720 C CA . PHE A 1 96 ? 14.788 5.015 -11.426 1.00 95.88 96 PHE A CA 1
ATOM 721 C C . PHE A 1 96 ? 16.165 5.240 -10.794 1.00 95.88 96 PHE A C 1
ATOM 723 O O . PHE A 1 96 ? 16.662 4.416 -10.018 1.00 95.88 96 PHE A O 1
ATOM 730 N N . ASN A 1 97 ? 16.778 6.388 -11.070 1.00 93.94 97 ASN A N 1
ATOM 731 C CA . ASN A 1 97 ? 17.976 6.820 -10.360 1.00 93.94 97 ASN A CA 1
ATOM 732 C C . ASN A 1 97 ? 17.594 7.414 -8.996 1.00 93.94 97 ASN A C 1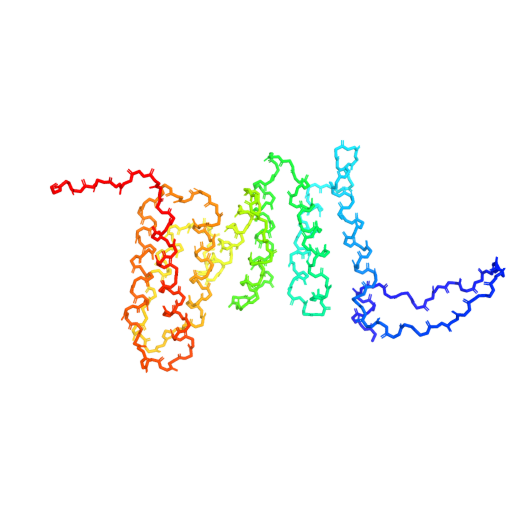
ATOM 734 O O . ASN A 1 97 ? 16.438 7.749 -8.746 1.00 93.94 97 ASN A O 1
ATOM 738 N N . THR A 1 98 ? 18.564 7.558 -8.091 1.00 93.94 98 THR A N 1
ATOM 739 C CA . THR A 1 98 ? 18.308 8.073 -6.732 1.00 93.94 98 THR A CA 1
ATOM 740 C C . THR A 1 98 ? 17.680 9.468 -6.735 1.00 93.94 98 THR A C 1
ATOM 742 O O . THR A 1 98 ? 16.797 9.725 -5.928 1.00 93.94 98 THR A O 1
ATOM 745 N N . SER A 1 99 ? 18.076 10.336 -7.671 1.00 94.25 99 SER A N 1
ATOM 746 C CA . SER A 1 99 ? 17.523 11.689 -7.814 1.00 94.25 99 SER A CA 1
ATOM 747 C C . SER A 1 99 ? 16.079 11.724 -8.323 1.00 94.25 99 SER A C 1
ATOM 749 O O . SER A 1 99 ? 15.388 12.707 -8.103 1.00 94.25 99 SER A O 1
ATOM 751 N N . GLU A 1 100 ? 15.634 10.680 -9.025 1.00 95.25 100 GLU A N 1
ATOM 752 C CA . GLU A 1 100 ? 14.297 10.604 -9.634 1.00 95.25 100 GLU A CA 1
ATOM 753 C C . GLU A 1 100 ? 13.306 9.878 -8.719 1.00 95.25 100 GLU A C 1
ATOM 755 O O . GLU A 1 100 ? 12.116 10.178 -8.701 1.00 95.25 100 GLU A O 1
ATOM 760 N N . TRP A 1 101 ? 13.797 8.900 -7.953 1.00 95.62 101 TRP A N 1
ATOM 761 C CA . TRP A 1 101 ? 12.956 7.905 -7.300 1.00 95.62 101 TRP A CA 1
ATOM 762 C C . TRP A 1 101 ? 11.912 8.493 -6.347 1.00 95.62 101 TRP A C 1
ATOM 764 O O . TRP A 1 101 ? 10.758 8.064 -6.364 1.00 95.62 101 TRP A O 1
ATOM 774 N N . GLU A 1 102 ? 12.295 9.467 -5.520 1.00 94.75 102 GLU A N 1
ATOM 775 C CA . GLU A 1 102 ? 11.379 10.035 -4.530 1.00 94.75 102 GLU A CA 1
ATOM 776 C C . GLU A 1 102 ? 10.228 10.804 -5.186 1.00 94.75 102 GLU A C 1
ATOM 778 O O . GLU A 1 102 ? 9.070 10.580 -4.829 1.00 94.75 102 GLU A O 1
ATOM 783 N N . SER A 1 103 ? 10.517 11.648 -6.182 1.00 96.62 103 SER A N 1
ATOM 784 C CA . SER A 1 103 ? 9.482 12.372 -6.929 1.00 96.62 103 SER A CA 1
ATOM 785 C C . SER A 1 103 ? 8.591 11.421 -7.728 1.00 96.62 103 SER A C 1
ATOM 787 O O . SER A 1 103 ? 7.367 11.549 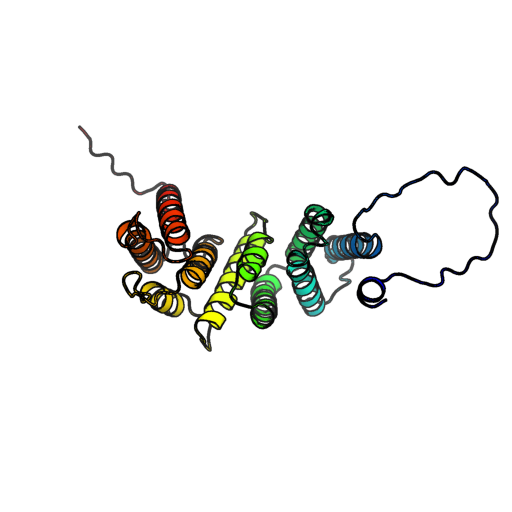-7.674 1.00 96.62 103 SER A O 1
ATOM 789 N N . SER A 1 104 ? 9.177 10.417 -8.387 1.00 97.81 104 SER A N 1
ATOM 790 C CA . SER A 1 104 ? 8.427 9.425 -9.164 1.00 97.81 104 SER A CA 1
ATOM 791 C C . SER A 1 104 ? 7.497 8.594 -8.280 1.00 97.81 104 SER A C 1
ATOM 793 O O . SER A 1 104 ? 6.351 8.344 -8.647 1.00 97.81 104 SER A O 1
ATOM 795 N N . CYS A 1 105 ? 7.922 8.233 -7.064 1.00 96.94 105 CYS A N 1
ATOM 796 C CA . CYS A 1 105 ? 7.056 7.556 -6.095 1.00 96.94 105 CYS A CA 1
ATOM 797 C C . CYS A 1 105 ? 5.812 8.367 -5.743 1.00 96.94 105 CYS A C 1
ATOM 799 O O . CYS A 1 105 ? 4.734 7.789 -5.614 1.00 96.94 105 CYS A O 1
ATOM 801 N N . LEU A 1 106 ? 5.952 9.684 -5.568 1.00 95.81 106 LEU A N 1
ATOM 802 C CA . LEU A 1 106 ? 4.822 10.557 -5.253 1.00 95.81 106 LEU A CA 1
ATOM 803 C C . LEU A 1 106 ? 3.829 10.607 -6.416 1.00 95.81 106 LEU A C 1
ATOM 805 O O . LEU A 1 106 ? 2.631 10.437 -6.187 1.00 95.81 106 LEU A O 1
ATOM 809 N N . ILE A 1 107 ? 4.327 10.762 -7.647 1.00 97.38 107 ILE A N 1
ATOM 810 C CA . ILE A 1 107 ? 3.509 10.793 -8.868 1.00 97.38 107 ILE A CA 1
ATOM 811 C C . ILE A 1 107 ? 2.758 9.468 -9.045 1.00 97.38 107 ILE A C 1
ATOM 813 O O . ILE A 1 107 ? 1.535 9.455 -9.205 1.00 97.38 107 ILE A O 1
ATOM 817 N N . VAL A 1 108 ? 3.469 8.344 -8.945 1.00 98.25 108 VAL A N 1
ATOM 818 C CA . VAL A 1 108 ? 2.907 6.993 -9.085 1.00 98.25 108 VAL A CA 1
ATOM 819 C C . VAL A 1 108 ? 1.859 6.722 -8.006 1.00 98.25 108 VAL A C 1
ATOM 821 O O . VAL A 1 108 ? 0.737 6.317 -8.318 1.00 98.25 108 VAL A O 1
ATOM 824 N N . ALA A 1 109 ? 2.183 6.990 -6.737 1.00 97.50 109 ALA A N 1
ATOM 825 C CA . ALA A 1 109 ? 1.264 6.799 -5.618 1.00 97.50 109 ALA A CA 1
ATOM 826 C C . ALA A 1 109 ? 0.002 7.658 -5.764 1.00 97.50 109 ALA A C 1
ATOM 828 O O . ALA A 1 109 ? -1.112 7.178 -5.536 1.00 97.50 109 ALA A O 1
ATOM 829 N N . GLU A 1 110 ? 0.151 8.918 -6.177 1.00 96.50 110 GLU A N 1
ATOM 830 C CA . GLU A 1 110 ? -0.979 9.806 -6.415 1.00 96.50 110 GLU A CA 1
ATOM 831 C C . GLU A 1 110 ? -1.848 9.304 -7.579 1.00 96.50 110 GLU A C 1
ATOM 833 O O . GLU A 1 110 ? -3.070 9.216 -7.426 1.00 96.50 110 GLU A O 1
ATOM 838 N N . SER A 1 111 ? -1.237 8.915 -8.702 1.00 97.06 111 SER A N 1
ATOM 839 C CA . SER A 1 111 ? -1.934 8.392 -9.885 1.00 97.06 111 SER A CA 1
ATOM 840 C C . SER A 1 111 ? -2.752 7.140 -9.560 1.00 97.06 111 SER A C 1
ATOM 842 O O . SER A 1 111 ? -3.934 7.067 -9.904 1.00 97.06 111 SER A O 1
ATOM 844 N N . ILE A 1 112 ? -2.173 6.194 -8.813 1.00 96.62 112 ILE A N 1
ATOM 845 C CA . ILE A 1 112 ? -2.870 4.983 -8.360 1.00 96.62 112 ILE A CA 1
ATOM 846 C C . ILE A 1 112 ? -4.019 5.343 -7.414 1.00 96.62 112 ILE A C 1
ATOM 848 O O . ILE A 1 112 ? -5.145 4.880 -7.596 1.00 96.62 112 ILE A O 1
ATOM 852 N N . SER A 1 113 ? -3.767 6.205 -6.425 1.00 95.25 113 SER A N 1
ATOM 853 C CA . SER A 1 113 ? -4.760 6.551 -5.401 1.00 95.25 113 SER A CA 1
ATOM 854 C C . SER A 1 113 ? -6.035 7.192 -5.966 1.00 95.25 113 SER A C 1
ATOM 856 O O . SER A 1 113 ? -7.097 7.074 -5.357 1.00 95.25 113 SER A O 1
ATOM 858 N N . LYS A 1 114 ? -5.946 7.861 -7.125 1.00 92.88 114 LYS A N 1
ATOM 859 C CA . LYS A 1 114 ? -7.088 8.476 -7.824 1.00 92.88 114 LYS A CA 1
ATOM 860 C C . LYS A 1 114 ? -7.970 7.454 -8.547 1.00 92.88 114 LYS A C 1
ATOM 862 O O . LYS A 1 114 ? -9.127 7.747 -8.830 1.00 92.88 114 LYS A O 1
ATOM 867 N N . ARG A 1 115 ? -7.435 6.271 -8.865 1.00 90.12 115 ARG A N 1
ATOM 868 C CA . ARG A 1 115 ? -8.104 5.235 -9.676 1.00 90.12 115 ARG A CA 1
ATOM 869 C C . ARG A 1 115 ? -8.741 4.128 -8.834 1.00 90.12 115 ARG A C 1
ATOM 871 O O . ARG A 1 115 ? -9.487 3.309 -9.365 1.00 90.12 115 ARG A O 1
ATOM 878 N N . VAL A 1 116 ? -8.443 4.081 -7.537 1.00 89.56 116 VAL A N 1
ATOM 879 C CA . VAL A 1 116 ? -8.749 2.938 -6.669 1.00 89.56 116 VAL A CA 1
ATOM 880 C C . VAL A 1 116 ? -9.719 3.360 -5.576 1.00 89.56 116 VAL A C 1
ATOM 882 O O . VAL A 1 116 ? -9.514 4.358 -4.888 1.00 89.56 116 VAL A O 1
ATOM 885 N N . LYS A 1 117 ? -10.790 2.582 -5.404 1.00 87.88 117 LYS A N 1
ATOM 886 C CA . LYS A 1 117 ? -11.746 2.784 -4.313 1.00 87.88 117 LYS A CA 1
ATOM 887 C C . LYS A 1 117 ? -11.124 2.369 -2.979 1.00 87.88 117 LYS A C 1
ATOM 889 O O . LYS A 1 117 ? -10.271 1.486 -2.921 1.00 87.88 117 LYS A O 1
ATOM 894 N N . MET A 1 118 ? -11.581 2.990 -1.895 1.00 90.06 118 MET A N 1
ATOM 895 C CA . MET A 1 118 ? -11.153 2.640 -0.540 1.00 90.06 118 MET A CA 1
ATOM 896 C C . MET A 1 118 ? -11.834 1.341 -0.081 1.00 90.06 118 MET A C 1
ATOM 898 O O . MET A 1 118 ? -12.813 1.354 0.658 1.00 90.06 118 MET A O 1
ATOM 902 N N . ASP A 1 119 ? -11.343 0.214 -0.586 1.00 92.00 119 ASP A N 1
ATOM 903 C CA . ASP A 1 119 ? -11.814 -1.138 -0.287 1.00 92.00 119 ASP A CA 1
ATOM 904 C C . ASP A 1 119 ? -10.626 -2.118 -0.191 1.00 92.00 119 ASP A C 1
ATOM 906 O O . ASP A 1 119 ? -9.472 -1.712 -0.064 1.00 92.00 119 ASP A O 1
ATOM 910 N N . LEU A 1 120 ? -10.865 -3.430 -0.240 1.00 93.62 120 LEU A N 1
ATOM 911 C CA . LEU A 1 120 ? -9.781 -4.416 -0.146 1.00 93.62 120 LEU A CA 1
ATOM 912 C C . LEU 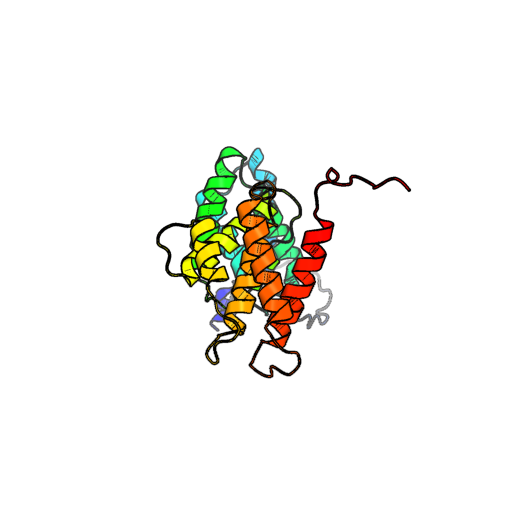A 1 120 ? -8.783 -4.359 -1.319 1.00 93.62 120 LEU A C 1
ATOM 914 O O . LEU A 1 120 ? -7.665 -4.850 -1.176 1.00 93.62 120 LEU A O 1
ATOM 918 N N . ASN A 1 121 ? -9.137 -3.756 -2.456 1.00 93.44 121 ASN A N 1
ATOM 919 C CA . ASN A 1 121 ? -8.220 -3.587 -3.582 1.00 93.44 121 ASN A CA 1
ATOM 920 C C . ASN A 1 121 ? -7.081 -2.634 -3.232 1.00 93.44 121 ASN A C 1
ATOM 922 O O . ASN A 1 121 ? -5.946 -2.892 -3.618 1.00 93.44 121 ASN A O 1
ATOM 926 N N . CYS A 1 122 ? -7.338 -1.583 -2.449 1.00 94.12 122 CYS A N 1
ATOM 927 C CA . CYS A 1 122 ? -6.263 -0.681 -2.044 1.00 94.12 122 CYS A CA 1
ATOM 928 C C . CYS A 1 122 ? -5.217 -1.396 -1.169 1.00 94.12 122 CYS A C 1
ATOM 930 O O . CYS A 1 122 ? -4.026 -1.128 -1.304 1.00 94.12 122 CYS A O 1
ATOM 932 N N . LEU A 1 123 ? -5.641 -2.379 -0.363 1.00 95.50 123 LEU A N 1
ATOM 933 C CA . LEU A 1 123 ? -4.728 -3.228 0.403 1.00 95.50 123 LEU A CA 1
ATOM 934 C C . LEU A 1 123 ? -3.912 -4.136 -0.520 1.00 95.50 123 LEU A C 1
ATOM 936 O O . LEU A 1 123 ? -2.696 -4.188 -0.387 1.00 95.50 123 LEU A O 1
ATOM 940 N N . ARG A 1 124 ? -4.550 -4.765 -1.519 1.00 94.56 124 ARG A N 1
ATOM 941 C CA . ARG A 1 124 ? -3.855 -5.605 -2.514 1.00 94.56 124 ARG A CA 1
ATOM 942 C C . ARG A 1 124 ? -2.758 -4.845 -3.263 1.00 94.56 124 ARG A C 1
ATOM 944 O O . ARG A 1 124 ? -1.710 -5.423 -3.518 1.00 94.56 124 ARG A O 1
ATOM 951 N N . LEU A 1 125 ? -2.978 -3.571 -3.591 1.00 95.69 125 LEU A N 1
ATOM 952 C CA . LEU A 1 125 ? -1.971 -2.741 -4.264 1.00 95.69 125 LEU A CA 1
ATOM 953 C C . LEU A 1 125 ? -0.781 -2.381 -3.375 1.00 95.69 125 LEU A C 1
ATOM 955 O O . LEU A 1 125 ? 0.338 -2.241 -3.856 1.00 95.69 125 LEU A O 1
ATOM 959 N N . VAL A 1 126 ? -1.017 -2.197 -2.079 1.00 95.88 126 VAL A N 1
ATOM 960 C CA . VAL A 1 126 ? 0.062 -1.952 -1.117 1.00 95.88 126 VAL A CA 1
ATOM 961 C C . VAL A 1 126 ? 0.838 -3.250 -0.869 1.00 95.88 126 VAL A C 1
ATOM 963 O O . VAL A 1 126 ? 2.069 -3.245 -0.888 1.00 95.88 126 VAL A O 1
ATOM 966 N N . ASP A 1 127 ? 0.130 -4.370 -0.713 1.00 93.75 127 ASP A N 1
ATOM 967 C CA . ASP A 1 127 ? 0.709 -5.684 -0.427 1.00 93.75 127 ASP A CA 1
ATOM 968 C C . ASP A 1 127 ? 1.471 -6.278 -1.627 1.00 93.75 127 ASP A C 1
ATOM 970 O O . ASP A 1 127 ? 2.432 -7.023 -1.429 1.00 93.75 127 ASP A O 1
ATOM 974 N N . CYS A 1 128 ? 1.100 -5.941 -2.871 1.00 94.56 128 CYS A N 1
ATOM 975 C CA . CYS A 1 128 ? 1.791 -6.455 -4.061 1.00 94.56 128 CYS A CA 1
ATOM 976 C C . CYS A 1 128 ? 3.208 -5.896 -4.233 1.00 94.56 128 CYS A C 1
ATOM 978 O O . CYS A 1 128 ? 4.047 -6.511 -4.892 1.00 94.56 128 CYS A O 1
ATOM 980 N N . ILE A 1 129 ? 3.504 -4.747 -3.622 1.00 95.94 129 ILE A N 1
ATOM 981 C CA . ILE A 1 129 ? 4.862 -4.221 -3.539 1.00 95.94 129 ILE A CA 1
ATOM 982 C C . ILE A 1 129 ? 5.566 -5.035 -2.453 1.00 95.94 129 ILE A C 1
ATOM 984 O O . ILE A 1 129 ? 5.561 -4.649 -1.293 1.00 95.94 129 ILE A O 1
ATOM 988 N N . THR A 1 130 ? 6.149 -6.186 -2.785 1.00 88.44 130 THR A N 1
ATOM 989 C CA . THR A 1 130 ? 6.710 -7.133 -1.794 1.00 88.44 130 THR A CA 1
ATOM 990 C C . THR A 1 130 ? 8.189 -6.906 -1.474 1.00 88.44 130 THR A C 1
ATOM 992 O O . THR A 1 130 ? 8.701 -7.460 -0.502 1.00 88.44 130 THR A O 1
ATOM 995 N N . GLY A 1 131 ? 8.885 -6.062 -2.242 1.00 84.75 131 GLY A N 1
ATOM 996 C CA . GLY A 1 131 ? 10.319 -5.828 -2.076 1.00 84.75 131 GLY A CA 1
ATOM 997 C C . GLY A 1 131 ? 10.709 -5.346 -0.670 1.00 84.75 131 GLY A C 1
ATOM 998 O O . GLY A 1 131 ? 10.055 -4.488 -0.066 1.00 84.75 131 GLY A O 1
ATOM 999 N N . THR A 1 132 ? 11.809 -5.891 -0.147 1.00 87.06 132 THR A N 1
ATOM 1000 C CA . THR A 1 132 ? 12.364 -5.555 1.178 1.00 87.06 132 THR A CA 1
ATOM 1001 C C . THR A 1 132 ? 13.400 -4.429 1.133 1.00 87.06 132 THR A C 1
ATOM 1003 O O . THR A 1 132 ? 13.819 -3.938 2.184 1.00 87.06 132 THR A O 1
ATOM 1006 N N . ASN A 1 133 ? 13.790 -3.997 -0.069 1.00 91.88 133 ASN A N 1
ATOM 1007 C CA . ASN A 1 133 ? 14.676 -2.857 -0.282 1.00 91.88 133 ASN A CA 1
ATOM 1008 C C . ASN A 1 133 ? 13.984 -1.526 0.063 1.00 91.88 133 ASN A C 1
ATOM 1010 O O . ASN A 1 133 ? 12.754 -1.415 0.037 1.00 91.88 133 ASN A O 1
ATOM 1014 N N . ASP A 1 134 ? 14.789 -0.504 0.353 1.00 93.94 134 ASP A N 1
ATOM 1015 C CA . ASP A 1 134 ? 14.297 0.801 0.808 1.00 93.94 134 ASP A CA 1
ATOM 1016 C C . ASP A 1 134 ? 13.405 1.487 -0.223 1.00 93.94 134 ASP A C 1
ATOM 1018 O O . ASP A 1 134 ? 12.431 2.142 0.143 1.00 93.94 134 ASP A O 1
ATOM 1022 N N . ARG A 1 135 ? 13.661 1.260 -1.515 1.00 95.62 135 ARG A N 1
ATOM 1023 C CA . ARG A 1 135 ? 12.826 1.798 -2.590 1.00 95.62 135 ARG A CA 1
ATOM 1024 C C . ARG A 1 135 ? 11.404 1.251 -2.527 1.00 95.62 135 ARG A C 1
ATOM 1026 O O . ARG A 1 135 ? 10.450 2.016 -2.437 1.00 95.62 135 ARG A O 1
ATOM 1033 N N . SER A 1 136 ? 11.263 -0.069 -2.485 1.00 96.06 136 SER A N 1
ATOM 1034 C CA . SER A 1 136 ? 9.965 -0.753 -2.412 1.00 96.06 136 SER A CA 1
ATOM 1035 C C . SER A 1 136 ? 9.207 -0.373 -1.141 1.00 96.06 136 SER A C 1
ATOM 1037 O O . SER A 1 136 ? 8.016 -0.074 -1.182 1.00 96.06 136 SER A O 1
ATOM 1039 N N . LYS A 1 137 ? 9.917 -0.312 -0.009 1.00 95.44 137 LYS A N 1
ATOM 1040 C CA . LYS A 1 137 ? 9.385 0.158 1.275 1.00 95.44 137 LYS A CA 1
ATOM 1041 C C . LYS A 1 137 ? 8.874 1.597 1.211 1.00 95.44 137 LYS A C 1
ATOM 1043 O O . LYS A 1 137 ? 7.800 1.886 1.741 1.00 95.44 137 LYS A O 1
ATOM 1048 N N . PHE A 1 138 ? 9.628 2.487 0.569 1.00 95.94 138 PHE A N 1
ATOM 1049 C CA . PHE A 1 138 ? 9.244 3.880 0.385 1.00 95.94 138 PHE A CA 1
ATOM 1050 C C . PHE A 1 138 ? 7.998 4.000 -0.494 1.00 95.94 138 PHE A C 1
ATOM 1052 O O . PHE A 1 138 ? 7.026 4.612 -0.059 1.00 95.94 138 PHE A O 1
ATOM 1059 N N . LEU A 1 139 ? 7.962 3.342 -1.659 1.00 97.50 139 LEU A N 1
ATOM 1060 C CA . LEU A 1 139 ? 6.787 3.343 -2.537 1.00 97.50 139 LEU A CA 1
ATOM 1061 C C . LEU A 1 139 ? 5.542 2.797 -1.824 1.00 97.50 139 LEU A C 1
ATOM 1063 O O . LEU A 1 139 ? 4.476 3.405 -1.904 1.00 97.50 139 LEU A O 1
ATOM 1067 N N . ARG A 1 140 ? 5.680 1.697 -1.071 1.00 97.25 140 ARG A N 1
ATOM 1068 C CA . ARG A 1 140 ? 4.588 1.116 -0.273 1.00 97.25 140 ARG A CA 1
ATOM 1069 C C . ARG A 1 140 ? 4.030 2.117 0.745 1.00 97.25 140 ARG A C 1
ATOM 1071 O O . ARG A 1 140 ? 2.815 2.277 0.854 1.00 97.25 140 ARG A O 1
ATOM 1078 N N . SER A 1 141 ? 4.915 2.822 1.452 1.00 96.44 141 SER A N 1
ATOM 1079 C CA . SER A 1 141 ? 4.546 3.875 2.408 1.00 96.44 141 SER A CA 1
ATOM 1080 C C . SER A 1 141 ? 3.856 5.060 1.714 1.00 96.44 141 SER A C 1
ATOM 1082 O O . SER A 1 141 ? 2.798 5.502 2.167 1.00 96.44 141 SER A O 1
ATOM 1084 N N . GLN A 1 142 ? 4.379 5.527 0.573 1.00 96.75 142 GLN A N 1
ATOM 1085 C CA . GLN A 1 142 ? 3.784 6.633 -0.190 1.00 96.75 142 GLN A CA 1
ATOM 1086 C C . GLN A 1 142 ? 2.410 6.280 -0.762 1.00 96.75 142 GLN A C 1
ATOM 1088 O O . GLN A 1 142 ? 1.487 7.092 -0.698 1.00 96.75 142 GLN A O 1
ATOM 1093 N N . LEU A 1 143 ? 2.230 5.060 -1.268 1.00 97.62 143 LEU A N 1
ATOM 1094 C CA . LEU A 1 143 ? 0.931 4.604 -1.751 1.00 97.62 143 LEU A CA 1
ATOM 1095 C C . LEU A 1 143 ? -0.106 4.587 -0.622 1.00 97.62 143 LEU A C 1
ATOM 1097 O O . LEU A 1 143 ? -1.203 5.123 -0.785 1.00 97.62 143 LEU A O 1
ATOM 1101 N N . ALA A 1 144 ? 0.260 4.056 0.548 1.00 97.81 144 ALA A N 1
ATOM 1102 C CA . ALA A 1 144 ? -0.607 4.081 1.722 1.00 97.81 144 ALA A CA 1
ATOM 1103 C C . ALA A 1 144 ? -0.960 5.516 2.159 1.00 97.81 144 ALA A C 1
ATOM 1105 O O . ALA A 1 144 ? -2.121 5.796 2.467 1.00 97.81 144 ALA A O 1
ATOM 1106 N N . LEU A 1 145 ? 0.008 6.441 2.119 1.00 97.25 145 LEU A N 1
ATOM 1107 C CA . LEU A 1 145 ? -0.205 7.859 2.415 1.00 97.25 145 LEU A CA 1
ATOM 1108 C C . LEU A 1 145 ? -1.242 8.497 1.484 1.00 97.25 145 LEU A C 1
ATOM 1110 O O . LEU A 1 145 ? -2.160 9.167 1.957 1.00 97.25 145 LEU A O 1
ATOM 1114 N N . GLN A 1 146 ? -1.111 8.291 0.171 1.00 97.25 146 GLN A N 1
ATOM 1115 C CA . GLN A 1 146 ? -2.014 8.888 -0.818 1.00 97.25 146 GLN A CA 1
ATOM 1116 C C . GLN A 1 146 ? -3.424 8.291 -0.745 1.00 97.25 146 GLN A C 1
ATOM 1118 O O . GLN A 1 146 ? -4.410 9.024 -0.834 1.00 97.25 146 GLN A O 1
ATOM 1123 N N . LEU A 1 147 ? -3.539 6.983 -0.497 1.00 97.50 147 LEU A N 1
ATOM 1124 C CA . LEU A 1 147 ? -4.827 6.331 -0.254 1.00 97.50 147 LEU A CA 1
ATOM 1125 C C . LEU A 1 147 ? -5.517 6.919 0.987 1.00 97.50 147 LEU A C 1
ATOM 1127 O O . LEU A 1 147 ? -6.663 7.363 0.899 1.00 97.50 147 LEU A O 1
ATOM 1131 N N . LEU A 1 148 ? -4.817 7.001 2.124 1.00 97.31 148 LEU A N 1
ATOM 1132 C CA . LEU A 1 148 ? -5.355 7.592 3.356 1.00 97.31 148 LEU A CA 1
ATOM 1133 C C . LEU A 1 148 ? -5.744 9.063 3.167 1.00 97.31 148 LEU A C 1
ATOM 1135 O O . LEU A 1 148 ? -6.829 9.467 3.588 1.00 97.31 148 LEU A O 1
ATOM 1139 N N . LYS A 1 149 ? -4.900 9.851 2.485 1.00 96.31 149 LYS A N 1
ATOM 1140 C CA . LYS A 1 149 ? -5.188 11.247 2.123 1.00 96.31 149 LYS A CA 1
ATOM 1141 C C . LYS A 1 149 ? -6.538 11.359 1.409 1.00 96.31 149 LYS A C 1
ATOM 1143 O O . LYS A 1 149 ? -7.373 12.166 1.820 1.00 96.31 149 LYS A O 1
ATOM 1148 N N . ASN A 1 150 ? -6.762 10.531 0.388 1.00 94.69 150 ASN A N 1
ATOM 1149 C CA . ASN A 1 150 ? -8.006 10.538 -0.380 1.00 94.69 150 ASN A CA 1
ATOM 1150 C C . ASN A 1 150 ? -9.197 10.070 0.468 1.00 94.69 150 ASN A C 1
ATOM 1152 O O . ASN A 1 150 ? -10.259 10.684 0.399 1.00 94.69 150 ASN A O 1
ATOM 1156 N N . SER A 1 151 ? -9.022 9.047 1.316 1.00 94.69 151 SER A N 1
ATOM 1157 C CA . SER A 1 151 ? -10.099 8.555 2.190 1.00 94.69 151 SER A CA 1
ATOM 1158 C C . SER A 1 151 ? -10.645 9.616 3.137 1.00 94.69 151 SER A C 1
ATOM 1160 O 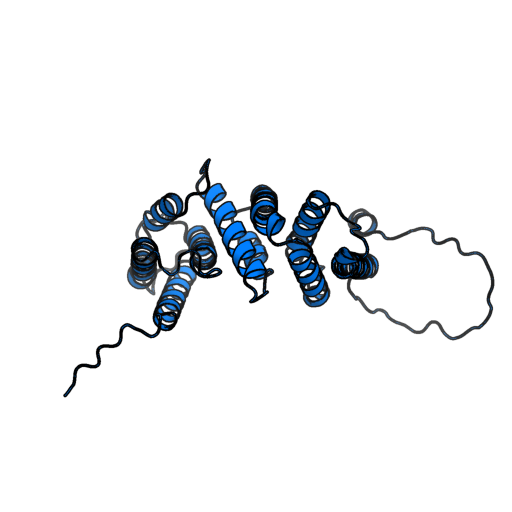O . SER A 1 151 ? -11.832 9.591 3.446 1.00 94.69 151 SER A O 1
ATOM 1162 N N . PHE A 1 152 ? -9.777 10.493 3.643 1.00 94.88 152 PHE A N 1
ATOM 1163 C CA . PHE A 1 152 ? -10.144 11.551 4.584 1.00 94.88 152 PHE A CA 1
ATOM 1164 C C . PHE A 1 152 ? -10.403 12.900 3.894 1.00 94.88 152 PHE A C 1
ATOM 1166 O O . PHE A 1 152 ? -10.553 13.913 4.574 1.00 94.88 152 PHE A O 1
ATOM 1173 N N . GLY A 1 153 ? -10.439 12.941 2.555 1.00 93.38 153 GLY A N 1
ATOM 1174 C CA . GLY A 1 153 ? -10.712 14.163 1.791 1.00 93.38 153 GLY A CA 1
ATOM 1175 C C . GLY A 1 153 ? -9.675 15.271 2.006 1.00 93.38 153 GLY A C 1
ATOM 1176 O O . GLY A 1 153 ? -9.999 16.458 1.941 1.00 93.38 153 GLY A O 1
ATOM 1177 N N . LEU A 1 154 ? -8.425 14.912 2.309 1.00 93.75 154 LEU A N 1
ATOM 1178 C CA . LEU A 1 154 ? -7.374 15.885 2.592 1.00 93.75 154 LEU A CA 1
ATOM 1179 C C . LEU A 1 154 ? -6.780 16.439 1.292 1.00 93.75 154 LEU A C 1
ATOM 1181 O O . LEU A 1 154 ? -6.409 15.692 0.391 1.00 93.75 154 LEU A O 1
ATOM 1185 N N . LYS A 1 155 ? -6.606 17.764 1.222 1.00 91.38 155 LYS A N 1
ATOM 1186 C CA . LYS A 1 155 ? -5.949 18.418 0.073 1.00 91.38 155 LYS A CA 1
ATOM 1187 C C . LYS A 1 155 ? -4.451 18.107 -0.009 1.00 91.38 155 LYS A C 1
ATOM 1189 O O . LYS A 1 155 ? -3.905 17.993 -1.097 1.00 91.38 155 LYS A O 1
ATOM 1194 N N . VAL A 1 156 ? -3.795 17.976 1.144 1.00 90.62 156 VAL A N 1
ATOM 1195 C CA . VAL A 1 156 ? -2.348 17.754 1.260 1.00 90.62 156 VAL A CA 1
ATOM 1196 C C . VAL A 1 156 ? -2.106 16.513 2.108 1.00 90.62 156 VAL A C 1
ATOM 1198 O O . VAL A 1 156 ? -2.714 16.358 3.170 1.00 90.62 156 VAL A O 1
ATOM 1201 N N . ALA A 1 157 ? -1.211 15.643 1.640 1.00 90.88 157 ALA A N 1
ATOM 1202 C CA . ALA A 1 157 ? -0.748 14.490 2.397 1.00 90.88 157 ALA A CA 1
ATOM 1203 C C . ALA A 1 157 ? 0.004 14.959 3.651 1.00 90.88 157 ALA A C 1
ATOM 1205 O O . ALA A 1 157 ? 1.057 15.583 3.557 1.00 90.88 157 ALA A O 1
ATOM 1206 N N . ASN A 1 158 ? -0.543 14.678 4.833 1.00 93.50 158 ASN A N 1
ATOM 1207 C CA . ASN A 1 158 ? 0.088 15.010 6.106 1.00 93.50 158 ASN A CA 1
ATOM 1208 C C . ASN A 1 158 ? -0.198 13.898 7.119 1.00 93.50 158 ASN A C 1
ATOM 1210 O O . ASN A 1 158 ? -1.353 13.647 7.468 1.00 93.50 158 ASN A O 1
ATOM 1214 N N . VAL A 1 159 ? 0.865 13.240 7.581 1.00 94.12 159 VAL A N 1
ATOM 1215 C CA . VAL A 1 159 ? 0.771 12.050 8.437 1.00 94.12 159 VAL A CA 1
ATOM 1216 C C . VAL A 1 159 ? 0.144 12.358 9.790 1.00 94.12 159 VAL A C 1
ATOM 1218 O O . VAL A 1 159 ? -0.666 11.570 10.261 1.00 94.12 159 VAL A O 1
ATOM 1221 N N . GLU A 1 160 ? 0.446 13.503 10.399 1.00 94.56 160 GLU A N 1
ATOM 1222 C CA . GLU A 1 160 ? -0.126 13.883 11.697 1.00 94.56 160 GLU A CA 1
ATOM 1223 C C . GLU A 1 160 ? -1.630 14.143 11.595 1.00 94.56 160 GLU A C 1
ATOM 1225 O O . GLU A 1 160 ? -2.404 13.689 12.437 1.00 94.56 160 GLU A O 1
ATOM 1230 N N . ARG A 1 161 ? -2.065 14.823 10.527 1.00 95.75 161 ARG A N 1
ATOM 1231 C CA . ARG A 1 161 ? -3.489 15.051 10.256 1.00 95.75 161 ARG A CA 1
ATOM 1232 C C . ARG A 1 161 ? -4.224 13.742 9.999 1.00 95.75 161 ARG A C 1
ATOM 1234 O O . ARG A 1 161 ? -5.295 13.546 10.560 1.00 95.75 161 ARG A O 1
ATOM 1241 N N . ILE A 1 162 ? -3.643 12.853 9.193 1.00 97.00 162 ILE A N 1
ATOM 1242 C CA . ILE A 1 162 ? -4.208 11.526 8.918 1.00 97.00 162 ILE A CA 1
ATOM 1243 C C . ILE A 1 162 ? -4.293 10.709 10.204 1.00 97.00 162 ILE A C 1
ATOM 1245 O O . ILE A 1 162 ? -5.349 10.160 10.500 1.00 97.00 162 ILE A O 1
ATOM 1249 N N . LEU A 1 163 ? -3.219 10.674 10.998 1.00 96.62 163 LEU A N 1
ATOM 1250 C CA . LEU A 1 163 ? -3.203 9.983 12.282 1.00 96.62 163 LEU A CA 1
ATOM 1251 C C . LEU A 1 163 ? -4.312 10.516 13.185 1.00 96.62 163 LEU A C 1
ATOM 1253 O O . LEU A 1 163 ? -5.077 9.721 13.710 1.00 96.62 163 LEU A O 1
ATOM 1257 N N . LYS A 1 164 ? -4.455 11.840 13.312 1.00 96.56 164 LYS A N 1
ATOM 1258 C CA . LYS A 1 164 ? -5.530 12.461 14.096 1.00 96.56 164 LYS A CA 1
ATOM 1259 C C . LYS A 1 164 ? -6.921 12.045 13.603 1.00 96.56 164 LYS A C 1
ATOM 1261 O O . LYS A 1 164 ? -7.790 11.755 14.419 1.00 96.56 164 LYS A O 1
ATOM 1266 N N . SER A 1 165 ? -7.135 11.996 12.288 1.00 96.94 165 SER A N 1
ATOM 1267 C CA . SER A 1 165 ? -8.400 11.533 11.710 1.00 96.94 165 SER A CA 1
ATOM 1268 C C . SER A 1 165 ? -8.671 10.062 12.030 1.00 96.94 165 SER A C 1
ATOM 1270 O O . SER A 1 165 ? -9.766 9.741 12.485 1.00 96.94 165 SER A O 1
ATOM 1272 N N . VAL A 1 166 ? -7.678 9.180 11.888 1.00 96.25 166 VAL A N 1
ATOM 1273 C CA . VAL A 1 166 ? -7.822 7.754 12.226 1.00 96.25 166 VAL A CA 1
ATOM 1274 C C . VAL A 1 166 ? -8.075 7.569 13.724 1.00 96.25 166 VAL A C 1
ATOM 1276 O O . VAL A 1 166 ? -8.990 6.843 14.103 1.00 96.25 166 VAL A O 1
ATOM 1279 N N . THR A 1 167 ? -7.318 8.251 14.588 1.00 96.00 167 THR A N 1
ATOM 1280 C CA . THR A 1 167 ? -7.437 8.086 16.044 1.00 96.00 167 THR A CA 1
ATOM 1281 C C . THR A 1 167 ? -8.698 8.702 16.640 1.00 96.00 167 THR A C 1
ATOM 1283 O O . THR A 1 167 ? -9.087 8.318 17.742 1.00 96.00 167 THR A O 1
ATOM 1286 N N . SER A 1 168 ? -9.371 9.599 15.912 1.00 95.81 168 SER A N 1
ATOM 1287 C CA . SER A 1 168 ? -10.689 10.123 16.287 1.00 95.81 168 SER A CA 1
ATOM 1288 C C . SER A 1 168 ? -11.851 9.151 16.052 1.00 95.81 168 SER A C 1
ATOM 1290 O O . SER A 1 168 ? -12.951 9.409 16.535 1.00 95.81 168 SER A O 1
ATOM 1292 N N . ILE A 1 169 ? -11.636 8.031 15.346 1.00 95.56 169 ILE A N 1
ATOM 1293 C CA . ILE A 1 169 ? -12.692 7.042 15.093 1.00 95.56 169 ILE A CA 1
ATOM 1294 C C . ILE A 1 169 ? -13.079 6.355 16.407 1.00 95.56 169 ILE A C 1
ATOM 1296 O O . ILE A 1 169 ? -12.280 5.652 17.031 1.00 95.56 169 ILE A O 1
ATOM 1300 N N . ASN A 1 170 ? -14.337 6.515 16.807 1.00 94.19 170 ASN A N 1
ATOM 1301 C CA . ASN A 1 170 ? -14.866 5.930 18.029 1.00 94.19 170 ASN A CA 1
ATOM 1302 C C . ASN A 1 170 ? -15.457 4.536 17.773 1.00 94.19 170 ASN A C 1
ATOM 1304 O O . ASN A 1 170 ? -16.569 4.382 17.277 1.00 94.19 170 ASN A O 1
ATOM 1308 N N . VAL A 1 171 ? -14.732 3.493 18.179 1.00 94.56 171 VAL A N 1
ATOM 1309 C CA . VAL A 1 171 ? -15.148 2.088 17.992 1.00 94.56 171 VAL A CA 1
ATOM 1310 C C . VAL A 1 171 ? -16.396 1.684 18.794 1.00 94.56 171 VAL A C 1
ATOM 1312 O O . VAL A 1 171 ? -17.007 0.649 18.515 1.00 94.56 171 VAL A O 1
ATOM 1315 N N . LYS A 1 172 ? -16.791 2.484 19.795 1.00 92.56 172 LYS A N 1
ATOM 1316 C CA . LYS A 1 172 ? -17.988 2.232 20.612 1.00 92.56 172 LYS A CA 1
ATOM 1317 C C . LYS A 1 172 ? -19.268 2.744 19.952 1.00 92.56 172 LYS A C 1
ATOM 1319 O O . LYS A 1 172 ? -20.349 2.292 20.319 1.00 92.56 172 LYS A O 1
ATOM 1324 N N . GLU A 1 173 ? -19.167 3.665 18.995 1.00 93.06 173 GLU A N 1
ATOM 1325 C CA . GLU A 1 173 ? -20.335 4.171 18.272 1.00 93.06 173 GLU A CA 1
ATOM 1326 C C . GLU A 1 173 ? -20.977 3.065 17.451 1.00 93.06 173 GLU A C 1
ATOM 1328 O O . GLU A 1 173 ? -20.285 2.314 16.763 1.00 93.06 173 GLU A O 1
ATOM 1333 N N . LYS A 1 174 ? -22.309 2.978 17.507 1.00 89.25 174 LYS A N 1
ATOM 1334 C CA . LYS A 1 174 ? -23.087 1.940 16.821 1.00 89.25 174 LYS A CA 1
ATOM 1335 C C . LYS A 1 174 ? -22.826 1.933 15.311 1.00 89.25 174 LYS A C 1
ATOM 1337 O O . LYS A 1 174 ? -22.610 0.861 14.753 1.00 89.25 174 LYS A O 1
ATOM 1342 N N . GLU A 1 175 ? -22.738 3.123 14.719 1.00 91.19 175 GLU A N 1
ATOM 1343 C CA . GLU A 1 175 ? -22.528 3.367 13.285 1.00 91.19 175 GLU A CA 1
ATOM 1344 C C . GLU A 1 175 ? -21.051 3.297 12.851 1.00 91.19 175 GLU A C 1
ATOM 1346 O O . GLU A 1 175 ? -20.719 3.610 11.707 1.00 91.19 175 GLU A O 1
ATOM 1351 N N . CYS A 1 176 ? -20.134 2.897 13.743 1.00 94.31 176 CYS A N 1
ATOM 1352 C CA . CYS A 1 176 ? -18.723 2.756 13.396 1.00 94.31 176 CYS A CA 1
ATOM 1353 C C . CYS A 1 176 ? -18.544 1.751 12.246 1.00 94.31 176 CYS A C 1
ATOM 1355 O O . CYS A 1 176 ? -18.858 0.563 12.362 1.00 94.31 176 CYS A O 1
ATOM 1357 N N . ASN A 1 177 ? -17.988 2.222 11.130 1.00 95.75 177 ASN A N 1
ATOM 1358 C CA . ASN A 1 177 ? -17.712 1.382 9.974 1.00 95.75 177 ASN A CA 1
ATOM 1359 C C . ASN A 1 177 ? -16.393 0.614 10.165 1.00 95.75 177 ASN A C 1
ATOM 1361 O O . ASN A 1 177 ? -15.320 1.066 9.755 1.00 95.75 177 ASN A O 1
ATOM 1365 N N . PHE A 1 178 ? -16.467 -0.577 10.765 1.00 97.25 178 PHE A N 1
ATOM 1366 C CA . PHE A 1 178 ? -15.283 -1.413 11.000 1.00 97.25 178 PHE A CA 1
ATOM 1367 C C . PHE A 1 178 ? -14.605 -1.915 9.730 1.00 97.25 178 PHE A C 1
ATOM 1369 O O . PHE A 1 178 ? -13.410 -2.200 9.760 1.00 97.25 178 PHE A O 1
ATOM 1376 N N . PHE A 1 179 ? -15.326 -2.031 8.615 1.00 96.75 179 PHE A N 1
ATOM 1377 C CA . PHE A 1 179 ? -14.700 -2.391 7.347 1.00 96.75 179 PHE A CA 1
ATOM 1378 C C . PHE A 1 179 ? -13.714 -1.303 6.912 1.00 96.75 179 PHE A C 1
ATOM 1380 O O . PHE A 1 179 ? -12.547 -1.591 6.648 1.00 96.75 179 PHE A O 1
ATOM 1387 N N . MET A 1 180 ? -14.156 -0.045 6.924 1.00 96.81 180 MET A N 1
ATOM 1388 C CA . MET A 1 180 ? -13.294 1.095 6.605 1.00 96.81 180 MET A CA 1
ATOM 1389 C C . MET A 1 180 ? -12.171 1.253 7.626 1.00 96.81 180 MET A C 1
ATOM 1391 O O . MET A 1 180 ? -11.021 1.433 7.237 1.00 96.81 180 MET A O 1
ATOM 1395 N N . LEU A 1 181 ? -12.472 1.089 8.917 1.00 97.44 181 LEU A N 1
ATOM 1396 C CA . LEU A 1 181 ? -11.455 1.131 9.966 1.00 97.44 181 LEU A CA 1
ATOM 1397 C C . LEU A 1 181 ? -10.390 0.038 9.781 1.00 97.44 181 LEU A C 1
ATOM 1399 O O . LEU A 1 181 ? -9.207 0.298 9.978 1.00 97.44 181 LEU A O 1
ATOM 1403 N N . TYR A 1 182 ? -10.774 -1.172 9.367 1.00 97.88 182 TYR A N 1
ATOM 1404 C CA . TYR A 1 182 ? -9.816 -2.229 9.044 1.00 97.88 182 TYR A CA 1
ATOM 1405 C C . TYR A 1 182 ? -8.873 -1.797 7.919 1.00 97.88 182 TYR A C 1
ATOM 1407 O O . TYR A 1 182 ? -7.657 -1.940 8.053 1.00 97.88 182 TYR A O 1
ATOM 1415 N N . VAL A 1 183 ? -9.420 -1.232 6.839 1.00 97.75 183 VAL A N 1
ATOM 1416 C CA . VAL A 1 183 ? -8.623 -0.712 5.721 1.00 97.75 183 VAL A CA 1
ATOM 1417 C C . VAL A 1 183 ? -7.681 0.396 6.202 1.00 97.75 183 VAL A C 1
ATOM 1419 O O . VAL A 1 183 ? -6.479 0.323 5.949 1.00 97.75 183 VAL A O 1
ATOM 1422 N N . HIS A 1 184 ? -8.179 1.369 6.974 1.00 97.75 184 HIS A N 1
ATOM 1423 C CA . HIS A 1 184 ? -7.356 2.437 7.551 1.00 97.75 184 HIS A CA 1
ATOM 1424 C C . HIS A 1 184 ? -6.235 1.898 8.429 1.00 97.75 184 HIS A C 1
ATOM 1426 O O . HIS A 1 184 ? -5.114 2.382 8.321 1.00 97.75 184 HIS A O 1
ATOM 1432 N N . ILE A 1 185 ? -6.503 0.884 9.255 1.00 97.00 185 ILE A N 1
ATOM 1433 C CA . ILE A 1 185 ? -5.486 0.298 10.129 1.00 97.00 185 ILE A CA 1
ATOM 1434 C C . ILE A 1 185 ? -4.359 -0.346 9.327 1.00 97.00 185 ILE A C 1
ATOM 1436 O O . ILE A 1 185 ? -3.189 -0.139 9.645 1.00 97.00 185 ILE A O 1
ATOM 1440 N N . VAL A 1 186 ? -4.692 -1.105 8.282 1.00 96.75 186 VAL A N 1
ATOM 1441 C CA . VAL A 1 186 ? -3.684 -1.758 7.438 1.00 96.75 186 VAL A CA 1
ATOM 1442 C C . VAL A 1 186 ? -2.863 -0.726 6.662 1.00 96.75 186 VAL A C 1
ATOM 1444 O O . VAL A 1 186 ? -1.639 -0.850 6.588 1.00 96.75 186 VAL A O 1
ATOM 1447 N N . LEU A 1 187 ? -3.506 0.304 6.108 1.00 97.38 187 LEU A N 1
ATOM 1448 C CA . LEU A 1 187 ? -2.802 1.373 5.400 1.00 97.38 187 LEU A CA 1
ATOM 1449 C C . LEU A 1 187 ? -1.920 2.190 6.348 1.00 97.38 187 LEU A C 1
ATOM 1451 O O . LEU A 1 187 ? -0.779 2.486 6.010 1.00 97.38 187 LEU A O 1
ATOM 1455 N N . MET A 1 188 ? -2.408 2.523 7.544 1.00 96.56 188 MET A N 1
ATOM 1456 C CA . MET A 1 188 ? -1.639 3.303 8.513 1.00 96.56 188 MET A CA 1
ATOM 1457 C C . MET A 1 188 ? -0.405 2.537 8.995 1.00 96.56 188 MET A C 1
ATOM 1459 O O . MET A 1 188 ? 0.673 3.115 9.107 1.00 96.56 188 MET A O 1
ATOM 1463 N N . ASP A 1 189 ? -0.528 1.227 9.216 1.00 94.38 189 ASP A N 1
ATOM 1464 C CA . ASP A 1 189 ? 0.614 0.382 9.568 1.00 94.38 189 ASP A CA 1
ATOM 1465 C C . ASP A 1 189 ? 1.666 0.349 8.446 1.00 94.38 189 ASP A C 1
ATOM 1467 O O . ASP A 1 189 ? 2.856 0.548 8.695 1.00 94.38 189 ASP A O 1
ATOM 1471 N N . ASN A 1 190 ? 1.224 0.205 7.191 1.00 94.88 190 ASN A N 1
ATOM 1472 C CA . ASN A 1 190 ? 2.109 0.271 6.029 1.00 94.88 190 ASN A CA 1
ATOM 1473 C C . ASN A 1 190 ? 2.781 1.643 5.882 1.00 94.88 190 ASN A C 1
ATOM 1475 O O . ASN A 1 190 ? 3.977 1.699 5.597 1.00 94.88 190 ASN A O 1
ATOM 1479 N N . LEU A 1 191 ? 2.048 2.735 6.101 1.00 95.50 191 LEU A N 1
ATOM 1480 C CA . LEU A 1 191 ? 2.584 4.094 6.081 1.00 95.50 191 LEU A CA 1
ATOM 1481 C C . LEU A 1 191 ? 3.701 4.260 7.120 1.00 95.50 191 LEU A C 1
ATOM 1483 O O . LEU A 1 191 ? 4.795 4.703 6.774 1.00 95.50 191 LEU A O 1
ATOM 1487 N N . LEU A 1 192 ? 3.436 3.875 8.370 1.00 93.25 192 LEU A N 1
ATOM 1488 C CA . LEU A 1 192 ? 4.335 4.130 9.495 1.00 93.25 192 LEU A CA 1
ATOM 1489 C C . LEU A 1 192 ? 5.538 3.186 9.561 1.00 93.25 192 LEU A C 1
ATOM 1491 O O . LEU A 1 192 ? 6.586 3.595 10.057 1.00 93.25 192 LEU A O 1
ATOM 1495 N N . PHE A 1 193 ? 5.394 1.938 9.102 1.00 91.19 193 PHE A N 1
ATOM 1496 C CA . PHE A 1 193 ? 6.387 0.889 9.359 1.00 91.19 193 PHE A CA 1
ATOM 1497 C C . PHE A 1 193 ? 6.930 0.178 8.119 1.00 91.19 193 PHE A C 1
ATOM 1499 O O . PHE A 1 193 ? 7.768 -0.714 8.281 1.00 91.19 193 PHE A O 1
ATOM 1506 N N . SER A 1 194 ? 6.495 0.527 6.902 1.00 89.31 194 SER A N 1
ATOM 1507 C CA . SER A 1 194 ? 7.156 0.002 5.697 1.00 89.31 194 SER A CA 1
ATOM 1508 C C . SER A 1 194 ? 8.558 0.574 5.547 1.00 89.31 194 SER A C 1
ATOM 1510 O O . SER A 1 194 ? 9.483 -0.183 5.273 1.00 89.31 194 SER A O 1
ATOM 1512 N N . SER A 1 195 ? 8.716 1.886 5.736 1.00 86.75 195 SER A N 1
ATOM 1513 C CA . SER A 1 195 ? 9.995 2.595 5.669 1.00 86.75 195 SER A CA 1
ATOM 1514 C C . SER A 1 195 ? 10.426 3.079 7.055 1.00 86.75 195 SER A C 1
ATOM 1516 O O . SER A 1 195 ? 9.612 3.201 7.970 1.00 86.75 195 SER A O 1
ATOM 1518 N N . ASP A 1 196 ? 11.709 3.400 7.215 1.00 84.81 196 ASP A N 1
ATOM 1519 C CA . ASP A 1 196 ? 12.238 3.911 8.485 1.00 84.81 196 ASP A CA 1
ATOM 1520 C C . ASP A 1 196 ? 11.936 5.408 8.722 1.00 84.81 196 ASP A C 1
ATOM 1522 O O . ASP A 1 196 ? 12.318 5.957 9.756 1.00 84.81 196 ASP A O 1
ATOM 1526 N N . ALA A 1 197 ? 11.190 6.064 7.821 1.00 85.19 197 ALA A N 1
ATOM 1527 C CA . ALA A 1 197 ? 10.906 7.503 7.860 1.00 85.19 197 ALA A CA 1
ATOM 1528 C C . ALA A 1 197 ? 10.255 7.977 9.175 1.00 85.19 197 ALA A C 1
ATOM 1530 O O . ALA A 1 197 ? 10.502 9.096 9.629 1.00 85.19 197 ALA A O 1
ATOM 1531 N N . PHE A 1 198 ? 9.450 7.122 9.817 1.00 85.56 198 PHE A N 1
ATOM 1532 C CA . PHE A 1 198 ? 8.737 7.452 11.056 1.00 85.56 198 PHE A CA 1
ATOM 1533 C C . PHE A 1 198 ? 9.297 6.755 12.297 1.00 85.56 198 PHE A C 1
ATOM 1535 O O . PHE A 1 198 ? 8.803 7.014 13.392 1.00 85.56 198 PHE A O 1
ATOM 1542 N N . ARG A 1 199 ? 10.353 5.933 12.172 1.00 80.25 199 ARG A N 1
ATOM 1543 C CA . ARG A 1 199 ? 10.898 5.121 13.279 1.00 80.25 199 ARG A CA 1
ATOM 1544 C C . ARG A 1 199 ? 11.252 5.956 14.514 1.00 80.25 199 ARG A C 1
ATOM 1546 O O . ARG A 1 199 ? 11.024 5.516 15.637 1.00 80.25 199 ARG A O 1
ATOM 1553 N N . ASN A 1 200 ? 11.766 7.167 14.303 1.00 83.69 200 ASN A N 1
ATOM 1554 C CA . ASN A 1 200 ? 12.211 8.062 15.376 1.00 83.69 200 ASN A CA 1
ATOM 1555 C C . ASN A 1 200 ? 11.139 9.081 15.807 1.00 83.69 200 ASN A C 1
ATOM 1557 O O . ASN A 1 200 ? 11.389 9.915 16.674 1.00 83.69 200 ASN A O 1
ATOM 1561 N N . LYS A 1 201 ? 9.937 9.046 15.216 1.00 89.50 201 LYS A N 1
ATOM 1562 C CA . LYS A 1 201 ? 8.830 9.952 15.552 1.00 89.50 201 LYS A CA 1
ATOM 1563 C C . LYS A 1 201 ? 7.984 9.341 16.672 1.00 89.50 201 LYS A C 1
ATOM 1565 O O . LYS A 1 201 ? 6.867 8.881 16.444 1.00 89.50 201 LYS A O 1
ATOM 1570 N N . THR A 1 202 ? 8.534 9.334 17.886 1.00 88.81 202 THR A N 1
ATOM 1571 C CA . THR A 1 202 ? 7.942 8.678 19.069 1.00 88.81 202 THR A CA 1
ATOM 1572 C C . THR A 1 202 ? 6.492 9.087 19.316 1.00 88.81 202 THR A C 1
ATOM 1574 O O . THR A 1 202 ? 5.644 8.215 19.449 1.00 88.81 202 THR A O 1
ATOM 1577 N N . ALA A 1 203 ? 6.170 10.382 19.243 1.00 92.62 203 ALA A N 1
ATOM 1578 C CA . ALA A 1 203 ? 4.803 10.874 19.434 1.00 92.62 203 ALA A CA 1
ATOM 1579 C C . ALA A 1 203 ? 3.785 10.262 18.446 1.00 92.62 203 ALA A C 1
ATOM 1581 O O . ALA A 1 203 ? 2.687 9.878 18.847 1.00 92.62 203 ALA A O 1
ATOM 1582 N N . ILE A 1 204 ? 4.160 10.119 17.167 1.00 92.94 204 ILE A N 1
ATOM 1583 C CA . ILE A 1 204 ? 3.321 9.494 16.129 1.00 92.94 204 ILE A CA 1
ATOM 1584 C C . ILE A 1 204 ? 3.132 8.004 16.433 1.00 92.94 204 ILE A C 1
ATOM 1586 O O . ILE A 1 204 ? 2.010 7.496 16.399 1.00 92.94 204 ILE A O 1
ATOM 1590 N N . ILE A 1 205 ? 4.224 7.307 16.764 1.00 92.19 205 ILE A N 1
ATOM 1591 C CA . ILE A 1 205 ? 4.205 5.872 17.072 1.00 92.19 205 ILE A CA 1
ATOM 1592 C C . ILE A 1 205 ? 3.377 5.586 18.330 1.00 92.19 205 ILE A C 1
ATOM 1594 O O . ILE A 1 205 ? 2.604 4.628 18.353 1.00 92.19 205 ILE A O 1
ATOM 1598 N N . ASP A 1 206 ? 3.515 6.399 19.372 1.00 92.62 206 ASP A N 1
ATOM 1599 C CA . ASP A 1 206 ? 2.821 6.194 20.640 1.00 92.62 206 ASP A CA 1
ATOM 1600 C C . ASP A 1 206 ? 1.325 6.479 20.508 1.00 92.62 206 ASP A C 1
ATOM 1602 O O . ASP A 1 206 ? 0.512 5.667 20.953 1.00 92.62 206 ASP A O 1
ATOM 1606 N N . ALA A 1 207 ? 0.940 7.549 19.805 1.00 95.06 207 ALA A N 1
ATOM 1607 C CA . ALA A 1 207 ? -0.460 7.812 19.480 1.00 95.06 207 ALA A CA 1
ATOM 1608 C C . ALA A 1 207 ? -1.081 6.664 18.662 1.00 95.06 207 ALA A C 1
ATOM 1610 O O . ALA A 1 207 ? -2.197 6.223 18.953 1.00 95.06 207 ALA A O 1
ATOM 1611 N N . TRP A 1 208 ? -0.340 6.118 17.692 1.00 95.69 208 TRP A N 1
ATOM 1612 C CA . TRP A 1 208 ? -0.776 4.953 16.925 1.00 95.69 208 TRP A CA 1
ATOM 1613 C C . TRP A 1 208 ? -0.958 3.704 17.799 1.00 95.69 208 TRP A C 1
ATOM 1615 O O . TRP A 1 208 ? -1.990 3.033 17.734 1.00 95.69 208 TRP A O 1
ATOM 1625 N N . ARG A 1 209 ? 0.001 3.411 18.684 1.00 94.38 209 ARG A N 1
ATOM 1626 C CA . ARG A 1 209 ? -0.075 2.277 19.622 1.00 94.38 209 ARG A CA 1
ATOM 1627 C C . ARG A 1 209 ? -1.245 2.402 20.593 1.00 94.38 209 ARG A C 1
ATOM 1629 O O . ARG A 1 209 ? -1.917 1.407 20.858 1.00 94.38 209 ARG A O 1
ATOM 1636 N N . ILE A 1 210 ? -1.504 3.597 21.120 1.00 95.00 210 ILE A N 1
ATOM 1637 C CA . ILE A 1 210 ? -2.655 3.847 21.998 1.00 95.00 210 ILE A CA 1
ATOM 1638 C C . ILE A 1 210 ? -3.956 3.555 21.247 1.00 95.00 210 ILE A C 1
ATOM 1640 O O . ILE A 1 210 ? -4.825 2.856 21.767 1.00 95.00 210 ILE A O 1
ATOM 1644 N N . PHE A 1 211 ? -4.069 4.014 20.001 1.00 96.81 211 PHE A N 1
ATOM 1645 C CA . PHE A 1 211 ? -5.248 3.750 19.184 1.00 96.81 211 PHE A CA 1
ATOM 1646 C C . PHE A 1 211 ? -5.463 2.260 18.900 1.00 96.81 211 PHE A C 1
ATOM 1648 O O . PHE A 1 211 ? -6.570 1.750 19.088 1.00 96.81 211 PHE A O 1
ATOM 1655 N N . LEU A 1 212 ? -4.409 1.533 18.517 1.00 96.88 212 LEU A N 1
ATOM 1656 C CA . LEU A 1 212 ? -4.497 0.085 18.326 1.00 96.88 212 LEU A CA 1
ATOM 1657 C C . LEU A 1 212 ? -4.908 -0.632 19.619 1.00 96.88 212 LEU A C 1
ATOM 1659 O O . LEU A 1 212 ? -5.723 -1.555 19.575 1.00 96.88 212 LEU A O 1
ATOM 1663 N N . ARG A 1 213 ? -4.390 -0.199 20.778 1.00 95.88 213 ARG A N 1
ATOM 1664 C CA . ARG A 1 213 ? -4.788 -0.747 22.085 1.00 95.88 213 ARG A CA 1
ATOM 1665 C C . ARG A 1 213 ? -6.280 -0.554 22.311 1.00 95.88 213 ARG A C 1
ATOM 1667 O O . ARG A 1 213 ? -6.955 -1.531 22.612 1.00 95.88 213 ARG A O 1
ATOM 1674 N N . ASN A 1 214 ? -6.793 0.651 22.073 1.00 94.75 214 ASN A N 1
ATOM 1675 C CA . ASN A 1 214 ? -8.218 0.951 22.195 1.00 94.75 214 ASN A CA 1
ATOM 1676 C C . ASN A 1 214 ? -9.068 0.088 21.251 1.00 94.75 214 ASN A C 1
ATOM 1678 O O . ASN A 1 214 ? -10.093 -0.437 21.672 1.00 94.75 214 ASN A O 1
ATOM 1682 N N . CYS A 1 215 ? -8.637 -0.126 20.004 1.00 96.00 215 CYS A N 1
ATOM 1683 C CA . CYS A 1 215 ? -9.329 -1.033 19.082 1.00 96.00 215 CYS A CA 1
ATOM 1684 C C . CYS A 1 215 ? -9.344 -2.478 19.607 1.00 96.00 215 CYS A C 1
ATOM 1686 O O . CYS A 1 215 ? -10.362 -3.158 19.530 1.00 96.00 215 CYS A O 1
ATOM 1688 N N . SER A 1 216 ? -8.228 -2.953 20.165 1.00 95.12 216 SER A N 1
ATOM 1689 C CA . SER A 1 216 ? -8.125 -4.317 20.692 1.00 95.12 216 SER A CA 1
ATOM 1690 C C . SER A 1 216 ? -8.929 -4.538 21.978 1.00 95.12 216 SER A C 1
ATOM 1692 O O . SER A 1 216 ? -9.356 -5.667 22.209 1.00 95.12 216 SER A O 1
ATOM 1694 N N . THR A 1 217 ? -9.091 -3.521 22.831 1.00 94.06 217 THR A N 1
ATOM 1695 C CA . THR A 1 217 ? -9.722 -3.661 24.158 1.00 94.06 217 THR A CA 1
ATOM 1696 C C . THR A 1 217 ? -11.175 -3.206 24.194 1.00 94.06 217 THR A C 1
ATOM 1698 O O . THR A 1 217 ? -11.962 -3.767 24.949 1.00 94.06 217 THR A O 1
ATOM 1701 N N . HIS A 1 218 ? -11.551 -2.193 23.410 1.00 94.56 218 HIS A N 1
ATOM 1702 C CA . HIS A 1 218 ? -12.907 -1.638 23.437 1.00 94.56 218 HIS A CA 1
ATOM 1703 C C . HIS A 1 218 ? -13.873 -2.348 22.485 1.00 94.56 218 HIS A C 1
ATOM 1705 O O . HIS A 1 218 ? -15.082 -2.198 22.649 1.00 94.56 218 HIS A O 1
ATOM 1711 N N . ILE A 1 219 ? -13.375 -3.119 21.514 1.00 94.94 219 ILE A N 1
ATOM 1712 C CA . ILE A 1 219 ? -14.210 -3.989 20.680 1.00 94.94 219 ILE A CA 1
ATOM 1713 C C . ILE A 1 219 ? -14.376 -5.325 21.414 1.00 94.94 219 ILE A C 1
ATOM 1715 O O . ILE A 1 219 ? -13.426 -6.101 21.542 1.00 94.94 219 ILE A O 1
ATOM 1719 N N . GLY A 1 220 ? -15.583 -5.582 21.922 1.00 91.06 220 GLY A N 1
ATOM 1720 C CA . GLY A 1 220 ? -15.896 -6.796 22.678 1.00 91.06 220 GLY A CA 1
ATOM 1721 C C . GLY A 1 220 ? -15.774 -8.075 21.842 1.00 91.06 220 GLY A C 1
ATOM 1722 O O . GLY A 1 220 ? -15.893 -8.059 20.620 1.00 91.06 220 GLY A O 1
ATOM 1723 N N . CYS A 1 221 ? -15.567 -9.222 22.496 1.00 89.56 221 CYS A N 1
ATOM 1724 C CA . CYS A 1 221 ? -15.582 -10.525 21.814 1.00 89.56 221 CYS A CA 1
ATOM 1725 C C . CYS A 1 221 ? -16.948 -10.950 21.295 1.00 89.56 221 CYS A C 1
ATOM 1727 O O . CYS A 1 221 ? -17.017 -11.760 20.376 1.00 89.56 221 CYS A O 1
ATOM 1729 N N . THR A 1 222 ? -17.993 -10.360 21.851 1.00 91.62 222 THR A N 1
ATOM 1730 C CA . THR A 1 222 ? -19.388 -10.524 21.461 1.00 91.62 222 THR A CA 1
ATOM 1731 C C . THR A 1 222 ? -19.857 -9.426 20.505 1.00 91.62 222 THR A C 1
ATOM 1733 O O . THR A 1 222 ? -21.049 -9.328 20.230 1.00 91.62 222 THR A O 1
ATOM 1736 N N . ASP A 1 223 ? -18.952 -8.579 19.999 1.00 91.62 223 ASP A N 1
ATOM 1737 C CA . ASP A 1 223 ? -19.294 -7.586 18.984 1.00 91.62 223 ASP A CA 1
ATOM 1738 C C . ASP A 1 223 ? -19.413 -8.259 17.609 1.00 91.62 223 ASP A C 1
ATOM 1740 O O . ASP A 1 223 ? -18.422 -8.531 16.926 1.00 91.62 223 ASP A O 1
ATOM 1744 N N . TRP A 1 224 ? -20.654 -8.551 17.224 1.00 91.25 224 TRP A N 1
ATOM 1745 C CA . TRP A 1 224 ? -20.998 -9.222 15.969 1.00 91.25 224 TRP A CA 1
ATOM 1746 C C . TRP A 1 224 ? -21.123 -8.269 14.775 1.00 91.25 224 TRP A C 1
ATOM 1748 O O . TRP A 1 224 ? -21.495 -8.704 13.683 1.00 91.25 224 TRP A O 1
ATOM 1758 N N . ARG A 1 225 ? -20.826 -6.972 14.945 1.00 95.38 225 ARG A N 1
ATOM 1759 C CA . ARG A 1 225 ? -20.854 -6.016 13.832 1.00 95.38 225 ARG A CA 1
ATOM 1760 C C . ARG A 1 225 ? -19.853 -6.438 12.758 1.00 95.38 225 ARG A C 1
ATOM 1762 O O . ARG A 1 225 ? -18.761 -6.936 13.046 1.00 95.38 225 ARG A O 1
ATOM 1769 N N . PHE A 1 226 ? -20.230 -6.246 11.496 1.00 95.00 226 PHE A N 1
ATOM 1770 C CA . PHE A 1 226 ? -19.415 -6.652 10.353 1.00 95.00 226 PHE A CA 1
ATOM 1771 C C . PHE A 1 226 ? -17.988 -6.102 10.481 1.00 95.00 226 PHE A C 1
ATOM 1773 O O . PHE A 1 226 ? -17.816 -4.911 10.698 1.00 95.00 226 PHE A O 1
ATOM 1780 N N . TYR A 1 227 ? -16.971 -6.963 10.352 1.00 96.75 227 TYR A N 1
ATOM 1781 C CA . TYR A 1 227 ? -15.538 -6.648 10.511 1.00 96.75 227 TYR A CA 1
ATOM 1782 C C . TYR A 1 227 ? -15.031 -6.286 11.922 1.00 96.75 227 TYR A C 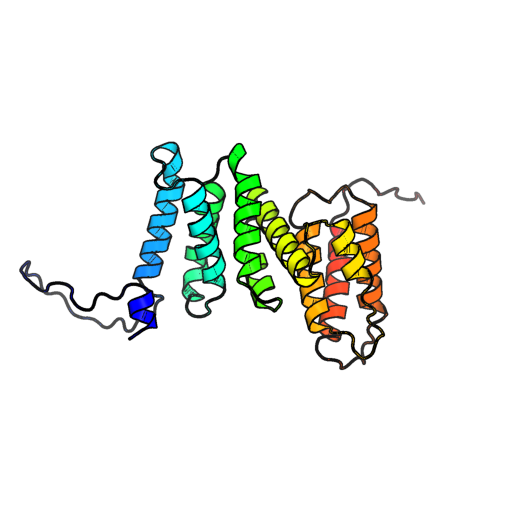1
ATOM 1784 O O . TYR A 1 227 ? -13.811 -6.196 12.084 1.00 96.75 227 TYR A O 1
ATOM 1792 N N . ALA A 1 228 ? -15.876 -6.170 12.952 1.00 96.94 228 ALA A N 1
ATOM 1793 C CA . ALA A 1 228 ? -15.437 -5.814 14.309 1.00 96.94 228 ALA A CA 1
ATOM 1794 C C . ALA A 1 228 ? -14.357 -6.774 14.847 1.00 96.94 228 ALA A C 1
ATOM 1796 O O . ALA A 1 228 ? -13.272 -6.352 15.259 1.00 96.94 228 ALA A O 1
ATOM 1797 N N . SER A 1 229 ? -14.593 -8.085 14.732 1.00 96.62 229 SER A N 1
ATOM 1798 C CA . SER A 1 229 ? -13.625 -9.111 15.138 1.00 96.62 229 SER A CA 1
ATOM 1799 C C . SER A 1 229 ? -12.309 -9.037 14.351 1.00 96.62 229 SER A C 1
ATOM 1801 O O . SER A 1 229 ? -11.239 -9.200 14.939 1.00 96.62 229 SER A O 1
ATOM 1803 N N . LYS A 1 230 ? -12.357 -8.726 13.045 1.00 96.94 230 LYS A N 1
ATOM 1804 C CA . LYS A 1 230 ? -11.162 -8.549 12.201 1.00 96.94 230 LYS A CA 1
ATOM 1805 C C . LYS A 1 230 ? -10.342 -7.336 12.631 1.00 96.94 230 LYS A C 1
ATOM 1807 O O . LYS A 1 230 ? -9.124 -7.454 12.730 1.00 96.94 230 LYS A O 1
ATOM 1812 N N . VAL A 1 231 ? -10.989 -6.203 12.914 1.00 97.69 231 VAL A N 1
ATOM 1813 C CA . VAL A 1 231 ? -10.322 -4.991 13.420 1.00 97.69 231 VAL A CA 1
ATOM 1814 C C . VAL A 1 231 ? -9.630 -5.278 14.744 1.00 97.69 231 VAL A C 1
ATOM 1816 O O . VAL A 1 231 ? -8.434 -5.025 14.874 1.00 97.69 231 VAL A O 1
ATOM 1819 N N . ARG A 1 232 ? -10.350 -5.868 15.701 1.00 97.12 232 ARG A N 1
ATOM 1820 C CA . ARG A 1 232 ? -9.810 -6.221 17.016 1.00 97.12 232 ARG A CA 1
ATOM 1821 C C . ARG A 1 232 ? -8.594 -7.142 16.904 1.00 97.12 232 ARG A C 1
ATOM 1823 O O . ARG A 1 232 ? -7.545 -6.856 17.479 1.00 97.12 232 ARG A O 1
ATOM 1830 N N . ASN A 1 233 ? -8.718 -8.224 16.134 1.00 96.56 233 ASN A N 1
ATOM 1831 C CA . ASN A 1 233 ? -7.646 -9.204 15.967 1.00 96.56 233 ASN A CA 1
ATOM 1832 C C . ASN A 1 233 ? -6.439 -8.590 15.243 1.00 96.56 233 ASN A C 1
ATOM 1834 O O . ASN A 1 233 ? -5.301 -8.803 15.658 1.00 96.56 233 ASN A O 1
ATOM 1838 N N . LYS A 1 234 ? -6.672 -7.781 14.199 1.00 96.88 234 LYS A N 1
ATOM 1839 C CA . LYS A 1 234 ? -5.594 -7.089 13.483 1.00 96.88 234 LYS A CA 1
ATOM 1840 C C . LYS A 1 234 ? -4.883 -6.087 14.386 1.00 96.88 234 LYS A C 1
ATOM 1842 O O . LYS A 1 234 ? -3.658 -6.061 14.387 1.00 96.88 234 LYS A O 1
ATOM 1847 N N . ALA A 1 235 ? -5.617 -5.310 15.178 1.00 96.81 235 ALA A N 1
ATOM 1848 C CA . ALA A 1 235 ? -5.029 -4.359 16.111 1.00 96.81 235 ALA A CA 1
ATOM 1849 C C . ALA A 1 235 ? -4.175 -5.059 17.178 1.00 96.81 235 ALA A C 1
ATOM 1851 O O . ALA A 1 235 ? -3.048 -4.639 17.431 1.00 96.81 235 ALA A O 1
ATOM 1852 N N . SER A 1 236 ? -4.668 -6.170 17.734 1.00 95.25 236 SER A N 1
ATOM 1853 C CA . SER A 1 236 ? -3.911 -7.007 18.671 1.00 95.25 236 SER A CA 1
ATOM 1854 C C . SER A 1 236 ? -2.614 -7.544 18.048 1.00 95.25 236 SER A C 1
ATOM 1856 O O . SER A 1 236 ? -1.536 -7.381 18.621 1.00 95.25 236 SER A O 1
ATOM 1858 N N . TYR A 1 237 ? -2.693 -8.091 16.829 1.00 95.00 237 TYR A N 1
ATOM 1859 C CA . TYR A 1 237 ? -1.530 -8.581 16.082 1.00 95.00 237 TYR A CA 1
ATOM 1860 C C . TYR A 1 237 ? -0.488 -7.478 15.832 1.00 95.00 237 TYR A C 1
ATOM 1862 O O . TYR A 1 237 ? 0.704 -7.667 16.078 1.00 95.00 237 TYR A O 1
ATOM 1870 N N . LEU A 1 238 ? -0.928 -6.298 15.382 1.00 93.25 238 LEU A N 1
ATOM 1871 C CA . LEU A 1 238 ? -0.033 -5.172 15.107 1.00 93.25 238 LEU A CA 1
ATOM 1872 C C . LEU A 1 238 ? 0.627 -4.625 16.378 1.00 93.25 238 LEU A C 1
ATOM 1874 O O . LEU A 1 238 ? 1.806 -4.277 16.347 1.00 93.25 238 LEU A O 1
ATOM 1878 N N . LEU A 1 239 ? -0.082 -4.602 17.512 1.00 90.50 239 LEU A N 1
ATOM 1879 C CA . LEU A 1 239 ? 0.507 -4.232 18.803 1.00 90.50 239 LEU A CA 1
ATOM 1880 C C . LEU A 1 239 ? 1.643 -5.172 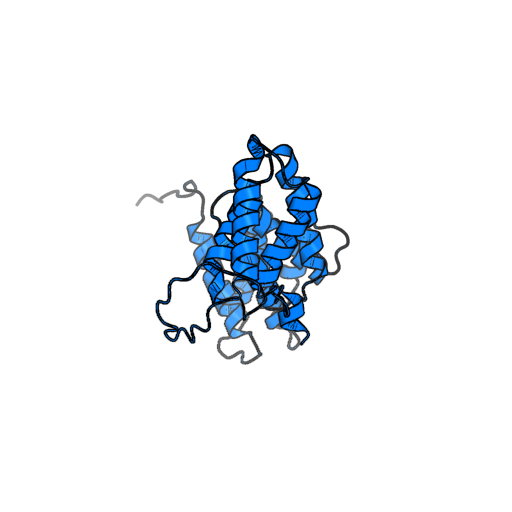19.196 1.00 90.50 239 LEU A C 1
ATOM 1882 O O . LEU A 1 239 ? 2.699 -4.695 19.601 1.00 90.50 239 LEU A O 1
ATOM 1886 N N . GLN A 1 240 ? 1.446 -6.484 19.054 1.00 86.25 240 GLN A N 1
ATOM 1887 C CA . GLN A 1 240 ? 2.481 -7.476 19.355 1.00 86.25 240 GLN A CA 1
ATOM 1888 C C . GLN A 1 240 ? 3.701 -7.294 18.439 1.00 86.25 240 GLN A C 1
ATOM 1890 O O . GLN A 1 240 ? 4.835 -7.228 18.917 1.00 86.25 240 GLN A O 1
ATOM 1895 N N . GLY A 1 241 ? 3.478 -7.103 17.134 1.00 73.31 241 GLY A N 1
ATOM 1896 C CA . GLY A 1 241 ? 4.549 -6.835 16.168 1.00 73.31 241 GLY A CA 1
ATOM 1897 C C . GLY A 1 241 ? 5.306 -5.525 16.432 1.00 73.31 241 GLY A C 1
ATOM 1898 O O . GLY A 1 241 ? 6.529 -5.470 16.297 1.00 73.31 241 GLY A O 1
ATOM 1899 N N . ALA A 1 242 ? 4.612 -4.472 16.869 1.00 62.31 242 ALA A N 1
ATOM 1900 C CA . ALA A 1 242 ? 5.217 -3.182 17.200 1.00 62.31 242 ALA A CA 1
ATOM 1901 C C . ALA A 1 242 ? 6.045 -3.205 18.499 1.00 62.31 242 ALA A C 1
ATOM 1903 O O . ALA A 1 242 ? 6.883 -2.318 18.689 1.00 62.31 242 ALA A O 1
ATOM 1904 N N . MET A 1 243 ? 5.828 -4.187 19.384 1.00 53.19 243 MET A N 1
ATOM 1905 C CA . MET A 1 243 ? 6.655 -4.415 20.578 1.00 53.19 243 MET A CA 1
ATOM 1906 C C . MET A 1 243 ? 7.976 -5.115 20.233 1.00 53.19 243 MET A C 1
ATOM 1908 O O . MET A 1 243 ? 9.001 -4.798 20.831 1.00 53.19 243 MET A O 1
ATOM 1912 N N . LEU A 1 244 ? 7.974 -5.996 19.226 1.00 48.84 244 LEU A N 1
ATOM 1913 C CA . LEU A 1 244 ? 9.169 -6.691 18.726 1.00 48.84 244 LEU A CA 1
ATOM 1914 C C . LEU A 1 244 ? 10.094 -5.780 17.900 1.00 48.84 244 LEU A C 1
ATOM 1916 O O . LEU A 1 244 ? 11.303 -5.974 17.891 1.00 48.84 244 LEU A O 1
ATOM 1920 N N . LYS A 1 245 ? 9.550 -4.746 17.245 1.00 51.53 245 LYS A N 1
ATOM 1921 C CA . LYS A 1 245 ? 10.317 -3.763 16.452 1.00 51.53 245 LYS A CA 1
ATOM 1922 C C . LYS A 1 245 ? 10.990 -2.654 17.287 1.00 51.53 245 LYS A C 1
ATOM 1924 O O . LYS A 1 245 ? 11.413 -1.644 16.721 1.00 51.53 245 LYS A O 1
ATOM 1929 N N . ARG A 1 246 ? 11.085 -2.793 18.618 1.00 43.88 246 ARG A N 1
ATOM 1930 C CA . ARG A 1 246 ? 11.836 -1.842 19.462 1.00 43.88 246 ARG A CA 1
ATOM 1931 C C . ARG A 1 246 ? 13.305 -1.800 19.009 1.00 43.88 246 ARG A C 1
ATOM 1933 O O . ARG A 1 246 ? 13.879 -2.859 18.766 1.00 43.88 246 ARG A O 1
ATOM 1940 N N . PRO A 1 247 ? 13.939 -0.619 18.907 1.00 41.34 247 PRO A N 1
ATOM 1941 C CA . PRO A 1 247 ? 15.385 -0.562 18.749 1.00 41.34 247 PRO A CA 1
ATOM 1942 C C . PRO A 1 247 ? 16.041 -1.239 19.961 1.00 41.34 247 PRO A C 1
ATOM 1944 O O . PRO A 1 247 ? 15.646 -0.995 21.104 1.00 41.34 247 PRO A O 1
ATOM 1947 N N . ALA A 1 248 ? 17.016 -2.112 19.705 1.00 38.78 248 ALA A N 1
ATOM 1948 C CA . ALA A 1 248 ? 17.876 -2.684 20.731 1.00 38.78 248 ALA A CA 1
ATOM 1949 C C . ALA A 1 248 ? 18.621 -1.532 21.426 1.00 38.78 248 ALA A C 1
ATOM 1951 O O . ALA A 1 248 ? 19.574 -0.985 20.884 1.00 38.78 248 ALA A O 1
ATOM 1952 N N . GLY A 1 249 ? 18.110 -1.080 22.569 1.00 44.97 249 GLY A N 1
ATOM 1953 C CA . GLY A 1 249 ? 18.658 0.090 23.261 1.00 44.97 249 GLY A CA 1
ATOM 1954 C C . GLY A 1 249 ? 17.860 0.602 24.459 1.00 44.97 249 GLY A C 1
ATOM 1955 O O . GLY A 1 249 ? 18.307 1.528 25.120 1.00 44.97 249 GLY A O 1
ATOM 1956 N N . SER A 1 250 ? 16.705 0.017 24.791 1.00 41.06 250 SER A N 1
ATOM 1957 C CA . SER A 1 250 ? 15.957 0.376 26.006 1.00 41.06 250 SER A CA 1
ATOM 1958 C C . SER A 1 250 ? 15.644 -0.862 26.848 1.00 41.06 250 SER A C 1
ATOM 1960 O O . SER A 1 250 ? 14.484 -1.244 27.020 1.00 41.06 250 SER A O 1
ATOM 1962 N N . GLY A 1 251 ? 16.693 -1.525 27.321 1.00 35.12 251 GLY A N 1
ATOM 1963 C CA . GLY A 1 251 ? 16.607 -2.594 28.307 1.00 35.12 251 GLY A CA 1
ATOM 1964 C C . GLY A 1 251 ? 17.505 -2.268 29.490 1.00 35.12 251 GLY A C 1
ATOM 1965 O O . GLY A 1 251 ? 18.606 -2.794 29.569 1.00 35.12 251 GLY A O 1
ATOM 1966 N N . ASN A 1 252 ? 17.040 -1.415 30.407 1.00 36.09 252 ASN A N 1
ATOM 1967 C CA . ASN A 1 252 ? 17.554 -1.472 31.772 1.00 36.09 252 ASN A CA 1
ATOM 1968 C C . ASN A 1 252 ? 16.997 -2.756 32.386 1.00 36.09 252 ASN A C 1
ATOM 1970 O O . ASN A 1 252 ? 15.802 -2.850 32.667 1.00 36.09 252 ASN A O 1
ATOM 1974 N N . ILE A 1 253 ? 17.863 -3.753 32.530 1.00 39.00 253 ILE A N 1
ATOM 1975 C CA . ILE A 1 253 ? 17.606 -4.924 33.362 1.00 39.00 253 ILE A CA 1
ATOM 1976 C C . ILE A 1 253 ? 17.649 -4.425 34.814 1.00 39.00 253 ILE A C 1
ATOM 1978 O O . ILE A 1 253 ? 18.678 -3.881 35.217 1.00 39.00 253 ILE A O 1
ATOM 1982 N N . PRO A 1 254 ? 16.578 -4.558 35.615 1.00 37.91 254 PRO A N 1
ATOM 1983 C CA . PRO A 1 254 ? 16.700 -4.353 37.046 1.00 37.91 254 PRO A CA 1
ATOM 1984 C C . PRO A 1 254 ? 17.472 -5.547 37.613 1.00 37.91 254 PRO A C 1
ATOM 1986 O O . PRO A 1 254 ? 17.023 -6.690 37.511 1.00 37.91 254 PRO A O 1
ATOM 1989 N N . ALA A 1 255 ? 18.656 -5.278 38.161 1.00 42.50 255 ALA A N 1
ATOM 1990 C CA . ALA A 1 255 ? 19.401 -6.258 38.933 1.00 42.50 255 ALA A CA 1
ATOM 1991 C C . ALA A 1 255 ? 18.553 -6.692 40.141 1.00 42.50 255 ALA A C 1
ATOM 1993 O O . ALA A 1 255 ? 18.021 -5.849 40.867 1.00 42.50 255 ALA A O 1
ATOM 1994 N N . LYS A 1 256 ? 18.409 -8.006 40.308 1.00 38.97 256 LYS A N 1
ATOM 1995 C CA . LYS A 1 256 ? 18.156 -8.627 41.607 1.00 38.97 256 LYS A CA 1
ATOM 1996 C C . LYS A 1 256 ? 19.496 -9.028 42.195 1.00 38.97 256 LYS A C 1
ATOM 1998 O O . LYS A 1 256 ? 20.343 -9.480 41.393 1.00 38.97 256 LYS A O 1
#

Radius of gyration: 23.08 Å; chains: 1; bounding box: 46×52×88 Å

Organism: Aegilops tauschii subsp. strangulata (NCBI:txid200361)

Sequence (256 aa):
MGAILNYGYLHDAPSTKTCTSEIAVADTSDGGPPQNITAWLRVVSACCKIRKMHAVFSPSEAEDVLVIVISLFLDRRLEGLLLILGDCLNSLISYFNTSEWESSCLIVAESISKRVKMDLNCLRLVDCITGTNDRSKFLRSQLALQLLKNSFGLKVANVERILKSVTSINVKEKECNFFMLYVHIVLMDNLLFSSDAFRNKTAIIDAWRIFLRNCSTHIGCTDWRFYASKVRNKASYLLQGAMLKRPAGSGNIPAK

pLDDT: mean 84.05, std 20.86, range [26.28, 98.31]